Protein AF-A0A847X4F7-F1 (afdb_monomer)

pLDDT: mean 95.74, std 3.26, range [66.12, 98.69]

Secondary structure (DSSP, 8-state):
-EEE-TTS-EEE----GGGHHHHHHHHGGG--SSGGGG-EE---TTT-TT--S-HHHHHHHHHHHHTT--HHHHTSS--EEEESSTT-TT-TTTSSEEEEEEEEEETTEEEEEEEEEE--B-STT-BPPEEEEEEETTTHHHHHHHHHHHHHHHT--SHHHHHHHTHHHHHHHHHHHB--

Nearest PDB structures (foldseek):
  3b0h-assembly1_A  TM=8.319E-01  e=9.358E-08  Nicotiana tabacum
  8fwj-assembly1_A  TM=2.339E-01  e=7.313E-01  Cereibacter sphaeroides
  3vol-assembly1_A-2  TM=2.173E-01  e=9.284E-01  Pseudomonas aeruginosa PAO1
  8fwi-assembly1_A  TM=2.352E-01  e=1.900E+00  Cereibacter sphaeroides KD131

Foldseek 3Di:
DWDADLQRDIDDPDQDPVCVVVVCVVCVVPDDPQQQSSAQWDCAPVPDPPFQARRVVLSVVLCVLCVPPDPLLSNQDHHEQEGSAPPCSSVQFQDQWYWHWDWDQAPNDIFIKIFIWHDAHDDPPGDTTDTQAIATSVCVSVLSSVVSVQRSVVPDNDVNVVCVVCVPVNSVSRVVGHGD

Solvent-accessible surface area (backbone atoms only — not comparable to full-atom values): 9807 Å² total; per-residue (Å²): 90,82,43,80,45,101,60,85,44,77,46,81,47,90,76,53,81,92,47,48,66,64,49,47,68,70,44,54,90,82,56,71,92,37,40,46,83,64,37,29,62,24,78,11,34,87,72,37,92,83,34,61,17,50,25,50,65,47,49,53,50,34,52,60,68,49,66,84,53,52,71,76,44,54,68,48,45,64,43,41,12,28,12,8,25,83,84,39,82,12,40,15,44,49,25,53,34,14,27,29,19,35,78,43,72,52,97,90,38,86,40,57,28,28,40,36,22,38,66,10,32,73,71,94,75,56,36,68,26,43,84,75,47,35,28,39,58,82,51,43,38,59,52,53,52,52,51,18,51,55,45,48,75,67,71,56,81,52,60,68,60,40,52,69,76,37,46,66,66,51,48,55,55,45,59,78,54,40,63,126

Radius of gyration: 17.36 Å; Cα contacts (8 Å, |Δi|>4): 331; chains: 1; bounding box: 43×40×51 Å

Sequence (180 aa):
SIRLTPTQGFILRGIRGEEVEKLLEIIDPFTSEYPMDNSLVCVGADTCRTGIGSSQKLFQRILNKFRNADHSIKTQLPKLYISGCPSSCGQHLRGEIGFSGKMKKIDGKMESVYVLYTGGAVGENRKLAEKRGEITAQELPSFLYQLAELKRNTGIKRFSDFLDSKEQEIQELIEKYAVC

Mean predicted aligned error: 3.29 Å

Structure (mmCIF, N/CA/C/O backbone):
data_AF-A0A847X4F7-F1
#
_entry.id   AF-A0A847X4F7-F1
#
loop_
_atom_site.group_PDB
_atom_site.id
_atom_site.type_symbol
_atom_site.label_atom_id
_atom_site.label_alt_id
_atom_site.label_comp_id
_atom_site.label_asym_id
_atom_site.label_entity_id
_atom_site.label_seq_id
_atom_site.pdbx_PDB_ins_code
_atom_site.Cartn_x
_atom_site.Cartn_y
_atom_site.Cartn_z
_atom_site.occupancy
_atom_site.B_iso_or_equiv
_atom_site.auth_seq_id
_atom_site.auth_comp_id
_atom_site.auth_asym_id
_atom_site.auth_atom_id
_atom_site.pdbx_PDB_model_num
ATOM 1 N N . SER A 1 1 ? 13.187 -18.743 -20.991 1.00 93.25 1 SER A N 1
ATOM 2 C CA . SER A 1 1 ? 12.598 -19.494 -19.854 1.00 93.25 1 SER A CA 1
ATOM 3 C C . SER A 1 1 ? 11.901 -18.533 -18.904 1.00 93.25 1 SER A C 1
ATOM 5 O O . SER A 1 1 ? 12.276 -17.365 -18.869 1.00 93.25 1 SER A O 1
ATOM 7 N N . ILE A 1 2 ? 10.901 -19.010 -18.154 1.00 95.06 2 ILE A N 1
ATOM 8 C CA . ILE A 1 2 ? 10.138 -18.211 -17.180 1.00 95.06 2 ILE A CA 1
ATOM 9 C C . ILE A 1 2 ? 10.567 -18.613 -15.765 1.00 95.06 2 ILE A C 1
ATOM 11 O O . ILE A 1 2 ? 10.699 -19.802 -15.470 1.00 95.06 2 ILE A O 1
ATOM 15 N N . ARG A 1 3 ? 10.817 -17.635 -14.892 1.00 96.94 3 ARG A N 1
ATOM 16 C CA . ARG A 1 3 ? 11.078 -17.833 -13.456 1.00 96.94 3 ARG A CA 1
ATOM 17 C C . ARG A 1 3 ? 10.075 -17.027 -12.639 1.00 96.94 3 ARG A C 1
ATOM 19 O O . ARG A 1 3 ? 9.643 -15.973 -13.088 1.00 96.94 3 ARG A O 1
ATOM 26 N N . LEU A 1 4 ? 9.738 -17.506 -11.446 1.00 96.25 4 LEU A N 1
ATOM 27 C CA . LEU A 1 4 ? 8.879 -16.786 -10.504 1.00 96.25 4 LEU A CA 1
ATOM 28 C C . LEU A 1 4 ? 9.726 -15.946 -9.547 1.00 96.25 4 LEU A C 1
ATOM 30 O O . LEU A 1 4 ? 10.830 -16.355 -9.180 1.00 96.25 4 LEU A O 1
ATOM 34 N N . THR A 1 5 ? 9.204 -14.796 -9.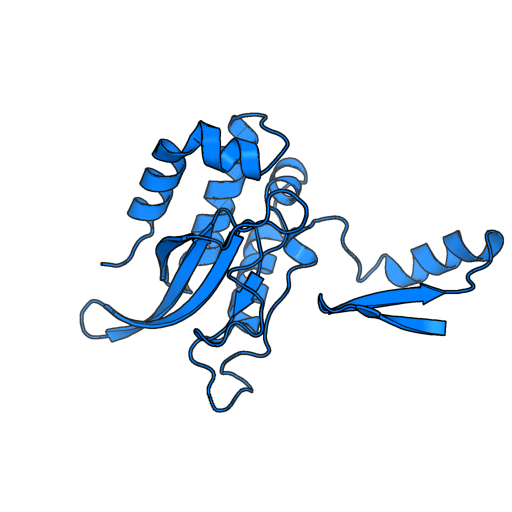124 1.00 94.06 5 THR A N 1
ATOM 35 C CA . THR A 1 5 ? 9.826 -13.970 -8.084 1.00 94.06 5 THR A CA 1
ATOM 36 C C . THR A 1 5 ? 9.181 -14.214 -6.716 1.00 94.06 5 THR A C 1
ATOM 38 O O . THR A 1 5 ? 8.003 -14.571 -6.636 1.00 94.06 5 THR A O 1
ATOM 41 N N . PRO A 1 6 ? 9.892 -13.928 -5.609 1.00 90.44 6 PRO A N 1
ATOM 42 C CA . PRO A 1 6 ? 9.312 -13.949 -4.261 1.00 90.44 6 PRO A CA 1
ATOM 43 C C . PRO A 1 6 ? 8.228 -12.884 -4.016 1.00 90.44 6 PRO A C 1
ATOM 45 O O . PRO A 1 6 ? 7.656 -12.832 -2.930 1.00 90.44 6 PRO A O 1
ATOM 48 N N . THR A 1 7 ? 7.979 -12.003 -4.989 1.00 91.12 7 THR A N 1
ATOM 49 C CA . THR A 1 7 ? 6.996 -10.913 -4.928 1.00 91.12 7 THR A CA 1
ATOM 50 C C . THR A 1 7 ? 5.885 -11.106 -5.961 1.00 91.12 7 THR A C 1
ATOM 52 O O . THR A 1 7 ? 5.421 -10.125 -6.532 1.00 91.12 7 THR A O 1
ATOM 55 N N . GLN A 1 8 ? 5.514 -12.362 -6.246 1.00 93.75 8 GLN A N 1
ATOM 56 C CA . GLN A 1 8 ? 4.407 -12.725 -7.149 1.00 93.75 8 GLN A CA 1
ATOM 57 C C . GLN A 1 8 ? 4.573 -12.229 -8.599 1.00 93.75 8 GLN A C 1
ATOM 59 O O . GLN A 1 8 ? 3.592 -12.021 -9.302 1.00 93.75 8 GLN A O 1
ATOM 64 N N . GLY A 1 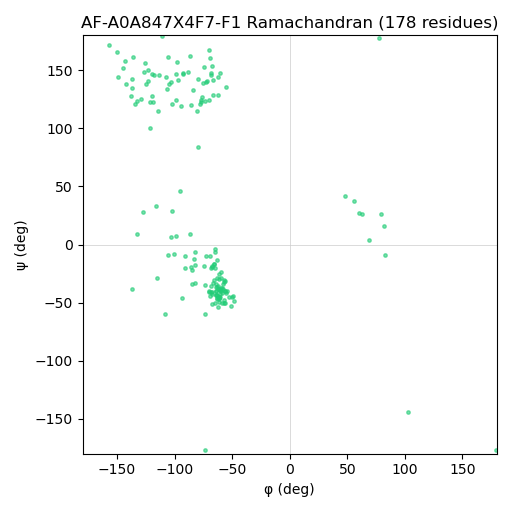9 ? 5.813 -12.050 -9.058 1.00 92.62 9 GLY A 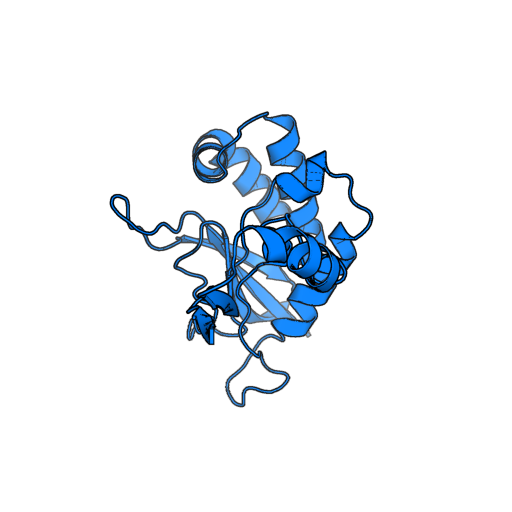N 1
ATOM 65 C CA . GLY A 1 9 ? 6.130 -11.632 -10.423 1.00 92.62 9 GLY A CA 1
ATOM 66 C C . GLY A 1 9 ? 6.788 -12.730 -11.256 1.00 92.62 9 GLY A C 1
ATOM 67 O O . GLY A 1 9 ? 7.092 -13.822 -10.766 1.00 92.62 9 GLY A O 1
ATOM 68 N N . PHE A 1 10 ? 7.078 -12.393 -12.511 1.00 93.31 10 PHE A N 1
ATOM 69 C CA . PHE A 1 10 ? 7.763 -13.258 -13.469 1.00 93.31 10 PHE A CA 1
ATOM 70 C C . PHE A 1 10 ? 9.080 -12.625 -13.938 1.00 93.31 10 PHE A C 1
ATOM 72 O O . PHE A 1 10 ? 9.182 -11.410 -14.072 1.00 93.31 10 PHE A O 1
ATOM 79 N N . ILE A 1 11 ? 10.085 -13.455 -14.218 1.00 94.50 11 ILE A N 1
ATOM 80 C CA . ILE A 1 11 ? 11.319 -13.070 -14.914 1.00 94.50 11 ILE A CA 1
ATOM 81 C C . ILE A 1 11 ? 11.405 -13.889 -16.196 1.00 94.50 11 ILE A C 1
ATOM 83 O O . ILE A 1 11 ? 11.428 -15.124 -16.156 1.00 94.50 11 ILE A O 1
ATOM 87 N N . LEU A 1 12 ? 11.501 -13.193 -17.325 1.00 93.50 12 LEU A N 1
ATOM 88 C CA . LEU A 1 12 ? 11.682 -13.784 -18.645 1.00 93.50 12 LEU A CA 1
ATOM 89 C C . LEU A 1 12 ? 13.163 -13.713 -19.029 1.00 93.50 12 LEU A C 1
ATOM 91 O O . LEU A 1 12 ? 13.777 -12.651 -18.989 1.00 93.50 12 LEU A O 1
ATOM 95 N N . ARG A 1 13 ? 13.763 -14.863 -19.357 1.00 94.50 13 ARG A N 1
ATOM 96 C CA . ARG A 1 13 ? 15.186 -14.979 -19.725 1.00 94.50 13 ARG A CA 1
ATOM 97 C C . ARG A 1 13 ? 15.368 -15.487 -21.146 1.00 94.50 13 ARG A C 1
ATOM 99 O O . ARG A 1 13 ? 14.655 -16.407 -21.554 1.00 94.50 13 ARG A O 1
ATOM 106 N N . GLY A 1 14 ? 16.420 -14.993 -21.800 1.00 94.38 14 GLY A N 1
ATOM 107 C CA . GLY A 1 14 ? 16.816 -15.407 -23.148 1.00 94.38 14 GLY A CA 1
ATOM 108 C C . GLY A 1 14 ? 15.986 -14.752 -24.248 1.00 94.38 14 GLY A C 1
ATOM 109 O O . GLY A 1 14 ? 15.824 -15.355 -25.299 1.00 94.38 14 GLY A O 1
ATOM 110 N N . ILE A 1 15 ? 15.433 -13.565 -23.979 1.00 94.31 15 ILE A N 1
ATOM 111 C CA . ILE A 1 15 ? 14.756 -12.747 -24.987 1.00 94.31 15 ILE A CA 1
ATOM 112 C C . ILE A 1 15 ? 15.836 -12.074 -25.828 1.00 94.31 15 ILE A C 1
ATOM 114 O O . ILE A 1 15 ? 16.726 -11.426 -25.267 1.00 94.31 15 ILE A O 1
ATOM 118 N N . ARG A 1 16 ? 15.794 -12.266 -27.146 1.00 95.38 16 ARG A N 1
ATOM 119 C CA . ARG A 1 16 ? 16.705 -11.570 -28.059 1.00 95.38 16 ARG A CA 1
ATOM 120 C C . ARG A 1 16 ? 16.264 -10.117 -28.206 1.00 95.38 16 ARG A C 1
ATOM 122 O O . ARG A 1 16 ? 15.085 -9.811 -28.036 1.00 95.38 16 ARG A O 1
ATOM 129 N N . GLY A 1 17 ? 17.200 -9.218 -28.504 1.00 94.19 17 GLY A N 1
ATOM 130 C CA . GLY A 1 17 ? 16.913 -7.780 -28.572 1.00 94.19 17 GLY A CA 1
ATOM 131 C C . GLY A 1 17 ? 15.787 -7.456 -29.557 1.00 94.19 17 GLY A C 1
ATOM 132 O O . GLY A 1 17 ? 14.889 -6.686 -29.236 1.00 94.19 17 GLY A O 1
ATOM 133 N N . GLU A 1 18 ? 15.771 -8.138 -30.702 1.00 95.69 18 GLU A N 1
ATOM 134 C CA . GLU A 1 18 ? 14.752 -7.991 -31.743 1.00 95.69 18 GLU A CA 1
ATOM 135 C C . GLU A 1 18 ? 13.352 -8.519 -31.358 1.00 95.69 18 GLU A C 1
ATOM 137 O O . GLU A 1 18 ? 12.385 -8.299 -32.083 1.00 95.69 18 GLU A O 1
ATOM 142 N N . GLU A 1 19 ? 13.219 -9.234 -30.236 1.00 95.94 19 GLU A N 1
ATOM 143 C CA . GLU A 1 19 ? 11.949 -9.797 -29.751 1.00 95.94 19 GLU A CA 1
ATOM 144 C C . GLU A 1 19 ? 11.310 -8.958 -28.636 1.00 95.94 19 GLU A C 1
ATOM 146 O O . GLU A 1 19 ? 10.176 -9.231 -28.241 1.00 95.94 19 GLU A O 1
ATOM 151 N N . VAL A 1 20 ? 12.017 -7.944 -28.124 1.00 94.50 20 VAL A N 1
ATOM 152 C CA . VAL A 1 20 ? 11.562 -7.138 -26.982 1.00 94.50 20 VAL A CA 1
ATOM 153 C C . VAL A 1 20 ? 10.278 -6.379 -27.305 1.00 94.50 20 VAL A C 1
ATOM 155 O O . VAL A 1 20 ? 9.347 -6.431 -26.510 1.00 94.50 20 VAL A O 1
ATOM 158 N N . GLU A 1 21 ? 10.189 -5.735 -28.469 1.00 95.12 21 GLU A N 1
ATOM 159 C CA . GLU A 1 21 ? 9.001 -4.956 -28.859 1.00 95.12 21 GLU A CA 1
ATOM 160 C C . GLU A 1 21 ? 7.747 -5.836 -28.935 1.00 95.12 21 GLU A C 1
ATOM 162 O O . GLU A 1 21 ? 6.731 -5.525 -28.320 1.00 95.12 21 GLU A O 1
ATOM 167 N N . LYS A 1 22 ? 7.858 -7.012 -29.566 1.00 95.44 22 LYS A N 1
ATOM 168 C CA . LYS A 1 22 ? 6.767 -7.999 -29.636 1.00 95.44 22 LYS A CA 1
ATOM 169 C C . LYS A 1 22 ? 6.331 -8.476 -28.255 1.00 95.44 22 LYS A C 1
ATOM 171 O O . LYS A 1 22 ? 5.151 -8.706 -28.013 1.00 95.44 22 LYS A O 1
ATOM 176 N N . LEU A 1 23 ? 7.284 -8.670 -27.345 1.00 94.38 23 LEU A N 1
ATOM 177 C CA . LEU A 1 23 ? 6.973 -9.061 -25.976 1.00 94.38 23 LEU A CA 1
ATOM 178 C C . LEU A 1 23 ? 6.245 -7.939 -25.227 1.00 94.38 23 LEU A C 1
ATOM 180 O O . LEU A 1 23 ? 5.302 -8.236 -24.498 1.00 94.38 23 LEU A O 1
ATOM 184 N N . LEU A 1 24 ? 6.665 -6.684 -25.409 1.00 93.62 24 LEU A N 1
ATOM 185 C CA . LEU A 1 24 ? 6.007 -5.527 -24.803 1.00 93.62 24 LEU A CA 1
ATOM 186 C C . LEU A 1 24 ? 4.549 -5.419 -25.263 1.00 93.62 24 LEU A C 1
ATOM 188 O O . LEU A 1 24 ? 3.674 -5.298 -24.413 1.00 93.62 24 LEU A O 1
ATOM 192 N N . GLU A 1 25 ? 4.271 -5.589 -26.557 1.00 95.12 25 GLU A N 1
ATOM 193 C CA . GLU A 1 25 ? 2.898 -5.612 -27.093 1.00 95.12 25 GLU A CA 1
ATOM 194 C C . GLU A 1 25 ? 2.025 -6.705 -26.454 1.00 95.12 25 GLU A C 1
ATOM 196 O O . GLU A 1 25 ? 0.846 -6.487 -26.181 1.00 95.12 25 GLU A O 1
ATOM 201 N N . ILE A 1 26 ? 2.597 -7.885 -26.185 1.00 94.50 26 ILE A N 1
ATOM 202 C CA . ILE A 1 26 ? 1.868 -8.996 -25.558 1.00 94.50 26 ILE A CA 1
ATOM 203 C C . ILE A 1 26 ? 1.515 -8.680 -24.102 1.00 94.50 26 ILE A C 1
ATOM 205 O O . ILE A 1 26 ? 0.432 -9.055 -23.656 1.00 94.50 26 ILE A O 1
ATOM 209 N N . ILE A 1 27 ? 2.427 -8.057 -23.347 1.00 93.81 27 ILE A N 1
ATOM 210 C CA . ILE A 1 27 ? 2.262 -7.856 -21.899 1.00 93.81 27 ILE A CA 1
ATOM 211 C C . ILE A 1 27 ? 1.588 -6.533 -21.528 1.00 93.81 27 ILE A C 1
ATOM 213 O O . ILE A 1 27 ? 1.062 -6.421 -20.420 1.00 93.81 27 ILE A O 1
ATOM 217 N N . ASP A 1 28 ? 1.586 -5.546 -22.423 1.00 93.75 28 ASP A N 1
ATOM 218 C CA . ASP A 1 28 ? 0.995 -4.221 -22.199 1.00 93.75 28 ASP A CA 1
ATOM 219 C C . ASP A 1 28 ? -0.442 -4.277 -21.633 1.00 93.75 28 ASP A C 1
ATOM 221 O O . ASP A 1 28 ? -0.694 -3.641 -20.610 1.00 93.75 28 ASP A O 1
ATOM 225 N N . PRO A 1 29 ? -1.360 -5.138 -22.130 1.00 93.88 29 PRO A N 1
ATOM 226 C CA . PRO A 1 29 ? -2.747 -5.152 -21.653 1.00 93.88 29 PRO A CA 1
ATOM 227 C C . PRO A 1 29 ? -2.940 -5.589 -20.192 1.00 93.88 29 PRO A C 1
ATOM 229 O O . PRO A 1 29 ? -4.026 -5.405 -19.639 1.00 93.88 29 PRO A O 1
ATOM 232 N N . PHE A 1 30 ? -1.944 -6.233 -19.577 1.00 89.69 30 PHE A N 1
ATOM 233 C CA . PHE A 1 30 ? -2.052 -6.794 -18.224 1.00 89.69 30 PHE A CA 1
ATOM 234 C C . PHE A 1 30 ? -0.873 -6.450 -17.312 1.00 89.69 30 PHE A C 1
ATOM 236 O O . PHE A 1 30 ? -0.768 -6.990 -16.207 1.00 89.69 30 PHE A O 1
ATOM 243 N N . THR A 1 31 ? 0.012 -5.558 -17.750 1.00 92.00 31 THR A N 1
ATOM 244 C CA . THR A 1 31 ? 1.076 -5.006 -16.912 1.00 92.00 31 THR A CA 1
ATOM 245 C C . THR A 1 31 ? 0.747 -3.576 -16.514 1.00 92.00 31 THR A C 1
ATOM 247 O O . THR A 1 31 ? -0.135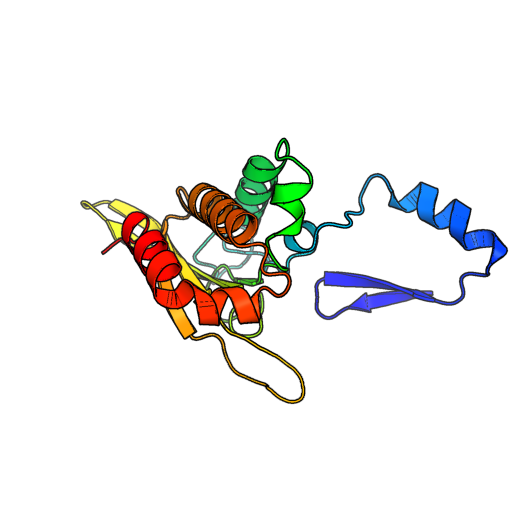 -2.931 -17.070 1.00 92.00 31 THR A O 1
ATOM 250 N N . SER A 1 32 ? 1.416 -3.095 -15.473 1.00 92.62 32 SER A N 1
ATOM 251 C CA . SER A 1 32 ? 1.258 -1.728 -15.004 1.00 92.62 32 SER A CA 1
ATOM 252 C C . SER A 1 32 ? 2.603 -1.192 -14.551 1.00 92.62 32 SER A C 1
ATOM 254 O O . SER A 1 32 ? 3.363 -1.888 -13.870 1.00 92.62 32 SER A O 1
ATOM 256 N N . GLU A 1 33 ? 2.882 0.057 -14.909 1.00 92.44 33 GLU A N 1
ATOM 257 C CA . GLU A 1 33 ? 4.042 0.804 -14.427 1.00 92.44 33 GLU A CA 1
ATOM 258 C C . GLU A 1 33 ? 3.882 1.265 -12.969 1.00 92.44 33 GLU A C 1
ATOM 260 O O . GLU A 1 33 ? 4.869 1.577 -12.299 1.00 92.44 33 GLU A O 1
ATOM 265 N N . TYR A 1 34 ? 2.652 1.289 -12.444 1.00 95.69 34 TYR A N 1
ATOM 266 C CA . TYR A 1 34 ? 2.376 1.809 -11.111 1.00 95.69 34 TYR A CA 1
ATOM 267 C C . TYR A 1 34 ? 2.804 0.799 -10.036 1.00 95.69 34 TYR A C 1
ATOM 269 O O . TYR A 1 34 ? 2.362 -0.357 -10.053 1.00 95.69 34 TYR A O 1
ATOM 277 N N . PRO A 1 35 ? 3.627 1.199 -9.044 1.00 94.62 35 PRO A N 1
ATOM 278 C CA . PRO A 1 35 ? 4.074 0.287 -7.995 1.00 94.62 35 PRO A CA 1
ATOM 279 C C . PRO A 1 35 ? 2.917 -0.372 -7.240 1.00 94.62 35 PRO A C 1
ATOM 281 O O . PRO A 1 35 ? 2.975 -1.569 -6.971 1.00 94.62 35 PRO A O 1
ATOM 284 N N . MET A 1 36 ? 1.846 0.371 -6.950 1.00 95.50 36 MET A N 1
ATOM 285 C CA . MET A 1 36 ? 0.676 -0.148 -6.237 1.00 95.50 36 MET A CA 1
ATOM 286 C C . MET A 1 36 ? 0.004 -1.326 -6.955 1.00 95.50 36 MET A C 1
ATOM 288 O O . MET A 1 36 ? -0.403 -2.282 -6.297 1.00 95.50 36 MET A O 1
ATOM 292 N N . ASP A 1 37 ? -0.064 -1.313 -8.284 1.00 94.94 37 ASP A N 1
ATOM 293 C CA . ASP A 1 37 ? -0.699 -2.389 -9.056 1.00 94.94 37 ASP A CA 1
ATOM 294 C C . ASP A 1 37 ? 0.109 -3.696 -8.976 1.00 94.94 37 ASP A C 1
ATOM 296 O O . ASP A 1 37 ? -0.424 -4.790 -9.137 1.00 94.94 37 ASP A O 1
ATOM 300 N N . ASN A 1 38 ? 1.391 -3.582 -8.623 1.00 94.88 38 ASN A N 1
ATOM 301 C CA . ASN A 1 38 ? 2.350 -4.672 -8.471 1.00 94.88 38 ASN A CA 1
ATOM 302 C C . ASN A 1 38 ? 2.596 -5.045 -6.991 1.00 94.88 38 ASN A C 1
ATOM 304 O O . ASN A 1 38 ? 3.707 -5.464 -6.624 1.00 94.88 38 ASN A O 1
ATOM 308 N N . SER A 1 39 ? 1.588 -4.826 -6.139 1.00 97.12 39 SER A N 1
ATOM 309 C CA . SER A 1 39 ? 1.601 -5.120 -4.698 1.00 97.12 39 SER A CA 1
ATOM 310 C C . SER A 1 39 ? 1.650 -6.617 -4.394 1.00 97.12 39 SER A C 1
ATOM 312 O O . SER A 1 39 ? 1.158 -7.441 -5.159 1.00 97.12 39 SER A O 1
ATOM 314 N N . LEU A 1 40 ? 2.204 -6.968 -3.231 1.00 97.62 40 LEU A N 1
ATOM 315 C CA . LEU A 1 40 ? 2.264 -8.346 -2.749 1.00 97.62 40 LEU A CA 1
ATOM 316 C C . LEU A 1 40 ? 1.072 -8.626 -1.828 1.00 97.62 40 LEU A C 1
ATOM 318 O O . LEU A 1 40 ? 0.929 -7.998 -0.777 1.00 97.62 40 LEU A O 1
ATOM 322 N N . VAL A 1 41 ? 0.230 -9.592 -2.196 1.00 98.00 41 VAL A N 1
ATOM 323 C CA . VAL A 1 41 ? -1.038 -9.856 -1.497 1.00 98.00 41 VAL A CA 1
ATOM 324 C C . VAL A 1 41 ? -1.179 -11.345 -1.218 1.00 98.00 41 VAL A C 1
ATOM 326 O O . VAL A 1 41 ? -1.140 -12.165 -2.134 1.00 98.00 41 VAL A O 1
ATOM 329 N N . CYS A 1 42 ? -1.360 -11.738 0.046 1.00 97.44 42 CYS A N 1
ATOM 330 C CA . CYS A 1 42 ? -1.597 -13.152 0.351 1.00 97.44 42 CYS A CA 1
ATOM 331 C C . CYS A 1 42 ? -2.986 -13.609 -0.128 1.00 97.44 42 CYS A C 1
ATOM 333 O O . CYS A 1 42 ? -3.846 -12.792 -0.461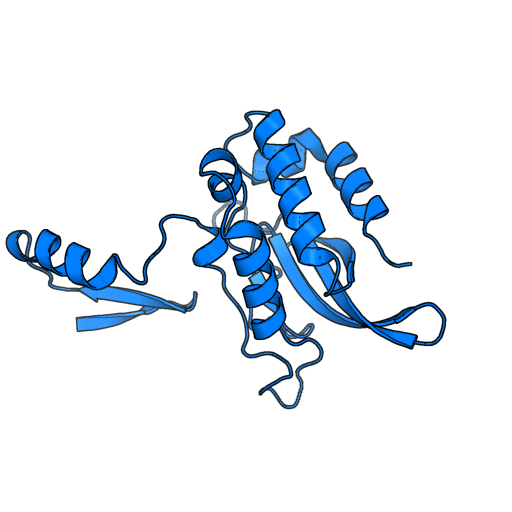 1.00 97.44 42 CYS A O 1
ATOM 335 N N . VAL A 1 43 ? -3.231 -14.921 -0.146 1.00 97.19 43 VAL A N 1
ATOM 336 C CA . VAL A 1 43 ? -4.495 -15.477 -0.661 1.00 97.19 43 VAL A CA 1
ATOM 337 C C . VAL A 1 43 ? -5.731 -15.045 0.156 1.00 97.19 43 VAL A C 1
ATOM 339 O O . VAL A 1 43 ? -6.808 -14.877 -0.402 1.00 97.19 43 VAL A O 1
ATOM 342 N N . GLY A 1 44 ? -5.568 -14.770 1.457 1.00 97.00 44 GLY A N 1
ATOM 343 C CA . GLY A 1 44 ? -6.626 -14.222 2.317 1.00 97.00 44 GLY A CA 1
ATOM 344 C C . GLY A 1 44 ? -7.674 -15.236 2.782 1.00 97.00 44 GLY A C 1
ATOM 345 O O . GLY A 1 44 ? -7.612 -16.412 2.437 1.00 97.00 44 GLY A O 1
ATOM 346 N N . ALA A 1 45 ? -8.626 -14.773 3.599 1.00 96.75 45 ALA A N 1
ATOM 347 C CA . ALA A 1 45 ? -9.649 -15.607 4.248 1.00 96.75 45 ALA A CA 1
ATOM 348 C C . ALA A 1 45 ? -10.636 -16.295 3.288 1.00 96.75 45 ALA A C 1
ATOM 350 O O . ALA A 1 45 ? -11.228 -17.304 3.651 1.00 96.75 45 ALA A O 1
ATOM 351 N N . ASP A 1 46 ? -10.776 -15.798 2.055 1.00 95.44 46 ASP A N 1
ATOM 352 C CA . ASP A 1 46 ? -11.629 -16.432 1.039 1.00 95.44 46 ASP A CA 1
ATOM 353 C C . ASP A 1 46 ? -11.111 -17.819 0.609 1.00 95.44 46 ASP A C 1
ATOM 355 O O . ASP A 1 46 ? -11.834 -18.589 -0.018 1.00 95.44 46 ASP A O 1
ATOM 359 N N . THR A 1 47 ? -9.848 -18.143 0.904 1.00 96.81 47 THR A N 1
ATOM 360 C CA . THR A 1 47 ? -9.226 -19.427 0.532 1.00 96.81 47 THR A CA 1
ATOM 361 C C . THR A 1 47 ? -8.397 -20.030 1.664 1.00 96.81 47 THR A C 1
ATOM 363 O O . THR A 1 47 ? -8.381 -21.244 1.853 1.00 96.81 47 THR A O 1
ATOM 366 N N . CYS A 1 48 ? -7.683 -19.208 2.433 1.00 97.12 48 CYS A N 1
ATOM 367 C CA . CYS A 1 48 ? -6.850 -19.672 3.534 1.00 97.12 48 CYS A CA 1
ATOM 368 C C . CYS A 1 48 ? -7.705 -20.030 4.751 1.00 97.12 48 CYS A C 1
ATOM 370 O O . CYS A 1 48 ? -8.365 -19.164 5.322 1.00 97.12 48 CYS A O 1
ATOM 372 N N . ARG A 1 49 ? -7.587 -21.2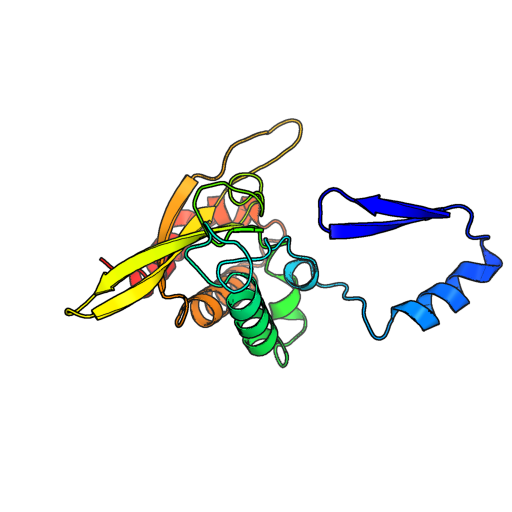75 5.226 1.00 95.06 49 ARG A N 1
ATOM 373 C CA . ARG A 1 49 ? -8.300 -21.774 6.416 1.00 95.06 49 ARG A CA 1
ATOM 374 C C . ARG A 1 49 ? -8.037 -20.956 7.687 1.00 95.06 49 ARG A C 1
ATOM 376 O O . ARG A 1 49 ? -8.898 -20.894 8.554 1.00 95.06 49 ARG A O 1
ATOM 383 N N . THR A 1 50 ? -6.851 -20.365 7.815 1.00 91.31 50 THR A N 1
ATOM 384 C CA . THR A 1 50 ? -6.454 -19.536 8.968 1.00 91.31 50 THR A CA 1
ATOM 385 C C . THR A 1 50 ? -6.487 -18.037 8.659 1.00 91.31 50 THR A C 1
ATOM 387 O O . THR A 1 50 ? -6.031 -17.223 9.465 1.00 91.31 50 THR A O 1
ATOM 390 N N . GLY A 1 51 ? -6.978 -17.650 7.477 1.00 92.69 51 GLY A N 1
ATOM 391 C CA . GLY A 1 51 ? -7.119 -16.250 7.101 1.00 92.69 51 GLY A CA 1
ATOM 392 C C . GLY A 1 51 ? -8.201 -15.561 7.930 1.00 92.69 51 GLY A C 1
ATOM 393 O O . GLY A 1 51 ? -9.204 -16.174 8.279 1.00 92.69 51 GLY A O 1
ATOM 394 N N . ILE A 1 52 ? -7.995 -14.277 8.232 1.00 96.44 52 ILE A N 1
ATOM 395 C CA . ILE A 1 52 ? -8.951 -13.470 9.002 1.00 96.44 52 ILE A CA 1
ATOM 396 C C . ILE A 1 52 ? -9.633 -12.454 8.080 1.00 96.44 52 ILE A C 1
ATOM 398 O O . ILE A 1 52 ? -10.843 -12.481 7.893 1.00 96.44 52 ILE A O 1
ATOM 402 N N . GLY A 1 53 ? -8.844 -11.584 7.453 1.00 95.06 53 GLY A N 1
ATOM 403 C CA . GLY A 1 53 ? -9.291 -10.629 6.448 1.00 95.06 53 GLY A CA 1
ATOM 404 C C . GLY A 1 53 ? -9.173 -11.171 5.023 1.00 95.06 53 GLY A C 1
ATOM 405 O O . GLY A 1 53 ? -8.240 -11.904 4.669 1.00 95.06 53 GLY A O 1
ATOM 406 N N . SER A 1 54 ? -10.098 -10.749 4.168 1.00 96.75 54 SER A N 1
ATOM 407 C CA . SER A 1 54 ? -10.063 -11.011 2.730 1.00 96.75 54 SER A CA 1
ATOM 408 C C . SER A 1 54 ? -9.101 -10.046 2.011 1.00 96.75 54 SER A C 1
ATOM 410 O O . SER A 1 54 ? -9.511 -9.023 1.454 1.00 96.75 54 SER A O 1
ATOM 412 N N . SER A 1 55 ? -7.805 -10.377 1.995 1.00 97.50 55 SER A N 1
ATOM 413 C CA . SER A 1 55 ? -6.751 -9.555 1.374 1.00 97.50 55 SER A CA 1
ATOM 414 C C . SER A 1 55 ? -6.946 -9.333 -0.129 1.00 97.50 55 SER A C 1
ATOM 416 O O . SER A 1 55 ? -6.744 -8.213 -0.591 1.00 97.50 55 SER A O 1
ATOM 418 N N . GLN A 1 56 ? -7.390 -10.347 -0.879 1.00 97.75 56 GLN A N 1
ATOM 419 C CA . GLN A 1 56 ? -7.621 -10.227 -2.325 1.00 97.75 56 GLN A CA 1
ATOM 420 C C . GLN A 1 56 ? -8.757 -9.244 -2.639 1.00 97.75 56 GLN A C 1
ATOM 422 O O . GLN A 1 56 ? -8.552 -8.295 -3.395 1.00 97.75 56 GLN A O 1
ATOM 427 N N . LYS A 1 57 ? -9.931 -9.381 -2.001 1.00 97.81 57 LYS A N 1
ATOM 428 C CA . LYS A 1 57 ? -11.029 -8.411 -2.192 1.00 97.81 57 LYS A CA 1
ATOM 429 C C . LYS A 1 57 ? -10.666 -7.008 -1.710 1.00 97.81 57 LYS A C 1
ATOM 431 O O . LYS A 1 57 ? -11.076 -6.040 -2.347 1.00 97.81 57 LYS A O 1
ATOM 436 N N . LEU A 1 58 ? -9.902 -6.874 -0.619 1.00 98.44 58 LEU A N 1
ATOM 437 C CA . LEU A 1 58 ? -9.404 -5.566 -0.187 1.00 98.44 58 LEU A CA 1
ATOM 438 C C . LEU A 1 58 ? -8.561 -4.929 -1.294 1.00 98.44 58 LEU A C 1
ATOM 440 O O . LEU A 1 58 ? -8.824 -3.791 -1.674 1.00 98.44 58 LEU A O 1
ATOM 444 N N . PHE A 1 59 ? -7.594 -5.668 -1.837 1.00 98.44 59 PHE A N 1
ATOM 445 C CA . PHE A 1 59 ? -6.725 -5.154 -2.887 1.00 98.44 59 PHE A CA 1
ATOM 446 C C . PHE A 1 59 ? -7.508 -4.755 -4.142 1.00 98.44 59 PHE A C 1
ATOM 448 O O . PHE A 1 59 ? -7.318 -3.656 -4.649 1.00 98.44 59 PHE A O 1
ATOM 455 N N . GLN A 1 60 ? -8.486 -5.558 -4.570 1.00 98.19 60 GLN A N 1
ATOM 456 C CA . GLN A 1 60 ? -9.365 -5.196 -5.690 1.00 98.19 60 GLN A CA 1
ATOM 457 C C . GLN A 1 60 ? -10.149 -3.899 -5.439 1.00 98.19 60 GLN A C 1
ATOM 459 O O . GLN A 1 60 ? -10.314 -3.082 -6.345 1.00 98.19 60 GLN A O 1
ATOM 464 N N . ARG A 1 61 ? -10.604 -3.660 -4.203 1.00 98.44 61 ARG A N 1
ATOM 465 C CA . ARG A 1 61 ? -11.271 -2.402 -3.831 1.00 98.44 61 ARG A CA 1
ATOM 466 C C . ARG A 1 61 ? -10.314 -1.210 -3.844 1.00 98.44 61 ARG A C 1
ATOM 468 O O . ARG A 1 61 ? -10.733 -0.127 -4.249 1.00 98.44 61 ARG A O 1
ATOM 475 N N . ILE A 1 62 ? -9.055 -1.406 -3.449 1.00 98.56 62 ILE A N 1
ATOM 476 C CA . ILE A 1 62 ? -7.998 -0.392 -3.578 1.00 98.56 62 ILE A CA 1
ATOM 477 C C . ILE A 1 62 ? -7.782 -0.072 -5.060 1.00 98.56 62 ILE A C 1
ATOM 479 O O . ILE A 1 62 ? -7.956 1.077 -5.452 1.00 98.56 62 ILE A O 1
ATOM 483 N N . LEU A 1 63 ? -7.527 -1.072 -5.908 1.00 97.75 63 LEU A N 1
ATOM 484 C CA . LEU A 1 63 ? -7.339 -0.863 -7.350 1.00 97.75 63 LEU A CA 1
ATOM 485 C C . LEU A 1 63 ? -8.532 -0.139 -7.987 1.00 97.75 63 LEU A C 1
ATOM 487 O O . LEU A 1 63 ? -8.358 0.794 -8.768 1.00 97.75 63 LEU A O 1
ATOM 491 N N . ASN A 1 64 ? -9.760 -0.505 -7.610 1.00 98.00 64 ASN A N 1
ATOM 492 C CA . ASN A 1 64 ? -10.957 0.160 -8.115 1.00 98.00 64 ASN A CA 1
ATOM 493 C C . ASN A 1 64 ? -11.042 1.638 -7.691 1.00 98.00 64 ASN A C 1
ATOM 495 O O . ASN A 1 64 ? -11.458 2.472 -8.490 1.00 98.00 64 ASN A O 1
ATOM 499 N N . LYS A 1 65 ? -10.613 1.981 -6.467 1.00 98.19 65 LYS A N 1
ATOM 500 C CA . LYS A 1 65 ? -10.544 3.375 -5.997 1.00 98.19 65 LYS A CA 1
ATOM 501 C C . LYS A 1 65 ? -9.565 4.210 -6.828 1.00 98.19 65 LYS A C 1
ATOM 503 O O . LYS A 1 65 ? -9.840 5.380 -7.073 1.00 98.19 65 LYS A O 1
ATOM 508 N N . PHE A 1 66 ? -8.464 3.610 -7.280 1.00 97.88 66 PHE A N 1
ATOM 509 C CA . PHE A 1 66 ? -7.441 4.282 -8.084 1.00 97.88 66 PHE A CA 1
ATOM 510 C C . PHE A 1 66 ? -7.668 4.180 -9.596 1.00 97.88 66 PHE A C 1
ATOM 512 O O . PHE A 1 66 ? -7.001 4.889 -10.340 1.00 97.88 66 PHE A O 1
ATOM 519 N N . ARG A 1 67 ? -8.613 3.362 -10.083 1.00 94.94 67 ARG A N 1
ATOM 520 C CA . ARG A 1 67 ? -8.805 3.079 -11.520 1.00 94.94 67 ARG A CA 1
ATOM 521 C C . ARG A 1 67 ? -8.847 4.342 -12.387 1.00 94.94 67 ARG A C 1
ATOM 523 O O . ARG A 1 67 ? -8.106 4.421 -13.365 1.00 94.94 67 ARG A O 1
ATOM 530 N N . ASN A 1 68 ? -9.645 5.328 -11.977 1.00 94.62 68 ASN A N 1
ATOM 531 C CA . ASN A 1 68 ? -9.841 6.595 -12.693 1.00 94.62 68 ASN A CA 1
ATOM 532 C C . ASN A 1 68 ? -8.990 7.750 -12.135 1.00 94.62 68 ASN A C 1
ATOM 534 O O . ASN A 1 68 ? -9.195 8.896 -12.524 1.00 94.62 68 ASN A O 1
ATOM 538 N N . ALA A 1 69 ? -8.075 7.470 -11.204 1.00 96.50 69 ALA A N 1
ATOM 539 C CA . ALA A 1 69 ? -7.158 8.476 -10.691 1.00 96.50 69 ALA A CA 1
ATOM 540 C C . ALA A 1 69 ? -6.158 8.887 -11.778 1.00 96.50 69 ALA A C 1
ATOM 542 O O . ALA A 1 69 ? -5.753 8.071 -12.614 1.00 96.50 69 ALA A O 1
ATOM 543 N N . ASP A 1 70 ? -5.744 10.149 -11.740 1.00 95.69 70 ASP A N 1
ATOM 544 C CA . ASP A 1 70 ? -4.738 10.673 -12.651 1.00 95.69 70 ASP A CA 1
ATOM 545 C C . ASP A 1 70 ? -3.342 10.079 -12.366 1.00 95.69 70 ASP A C 1
ATOM 547 O O . ASP A 1 70 ? -3.053 9.560 -11.281 1.00 95.69 70 ASP A O 1
ATOM 551 N N . HIS A 1 71 ? -2.452 10.166 -13.356 1.00 95.38 71 HIS A N 1
ATOM 552 C CA . HIS A 1 71 ? -1.080 9.662 -13.250 1.00 95.38 71 HIS A CA 1
ATOM 553 C C . HIS A 1 71 ? -0.305 10.301 -12.080 1.00 95.38 71 HIS A C 1
ATOM 555 O O . HIS A 1 71 ? 0.482 9.628 -11.410 1.00 95.38 71 HIS A O 1
ATOM 561 N N . SER A 1 72 ? -0.563 11.578 -11.768 1.00 95.44 72 SER A N 1
ATOM 562 C CA . SER A 1 72 ? 0.101 12.276 -10.660 1.00 95.44 72 SER A CA 1
ATOM 563 C C . SER A 1 72 ? -0.290 11.727 -9.286 1.00 95.44 72 SER A C 1
ATOM 565 O O . SER A 1 72 ? 0.451 11.946 -8.335 1.00 95.44 72 SER A O 1
ATOM 567 N N . ILE A 1 73 ? -1.400 10.992 -9.173 1.00 97.38 73 ILE A N 1
ATOM 568 C CA . ILE A 1 73 ? -1.820 10.284 -7.956 1.00 97.38 73 ILE A CA 1
ATOM 569 C C . ILE A 1 73 ? -1.328 8.836 -7.949 1.00 97.38 73 ILE A C 1
ATOM 571 O O . ILE A 1 73 ? -0.772 8.382 -6.947 1.00 97.38 73 ILE A O 1
ATOM 575 N N . LYS A 1 74 ? -1.484 8.106 -9.061 1.00 96.31 74 LYS A N 1
ATOM 576 C CA . LYS A 1 74 ? -1.107 6.680 -9.148 1.00 96.31 74 LYS A CA 1
ATOM 577 C C . LYS A 1 74 ? 0.386 6.424 -8.915 1.00 96.31 74 LYS A C 1
ATOM 579 O O . LYS A 1 74 ? 0.764 5.347 -8.464 1.00 96.31 74 LYS A O 1
ATOM 584 N N . THR A 1 75 ? 1.226 7.423 -9.171 1.00 96.38 75 THR A N 1
ATOM 585 C CA . THR A 1 75 ? 2.682 7.365 -8.960 1.00 96.38 75 THR A CA 1
ATOM 586 C C . THR A 1 75 ? 3.128 7.638 -7.522 1.00 96.38 75 THR A C 1
ATOM 588 O O . THR A 1 75 ? 4.311 7.499 -7.215 1.00 96.38 75 THR A O 1
ATOM 591 N N . GLN A 1 76 ? 2.223 8.032 -6.619 1.00 97.56 76 GLN A N 1
ATOM 592 C CA . GLN A 1 76 ? 2.630 8.511 -5.295 1.00 97.56 76 GLN A CA 1
ATOM 593 C C . GLN A 1 76 ? 2.909 7.400 -4.295 1.00 97.56 76 GLN A C 1
ATOM 595 O O . GLN A 1 76 ? 3.778 7.570 -3.439 1.00 97.56 76 GLN A O 1
ATOM 600 N N . LEU A 1 77 ? 2.188 6.284 -4.384 1.00 97.62 77 LEU A N 1
ATOM 601 C CA . LEU A 1 77 ? 2.292 5.209 -3.407 1.00 97.62 77 LEU A CA 1
ATOM 602 C C . LEU A 1 77 ? 3.230 4.091 -3.884 1.00 97.62 77 LEU A C 1
ATOM 604 O O . LEU A 1 77 ? 3.215 3.733 -5.065 1.00 97.62 77 LEU A O 1
ATOM 608 N N . PRO A 1 78 ? 4.023 3.503 -2.970 1.00 96.81 78 PRO A N 1
ATOM 609 C CA . PRO A 1 78 ? 4.847 2.345 -3.275 1.00 96.81 78 PRO A CA 1
ATOM 610 C C . PRO A 1 78 ? 3.982 1.080 -3.405 1.00 96.81 78 PRO A C 1
ATOM 612 O O . PRO A 1 78 ? 2.755 1.102 -3.281 1.00 96.81 78 PRO A O 1
ATOM 615 N N . LYS A 1 79 ? 4.644 -0.061 -3.621 1.00 96.31 79 LYS A N 1
ATOM 616 C CA . LYS A 1 79 ? 4.012 -1.379 -3.479 1.00 96.31 79 LYS A CA 1
ATOM 617 C C . LYS A 1 79 ? 3.406 -1.527 -2.086 1.00 96.31 79 LYS A C 1
ATOM 619 O O . LYS A 1 79 ? 4.069 -1.245 -1.089 1.00 96.31 79 LYS A O 1
ATOM 624 N N . LEU A 1 80 ? 2.187 -2.046 -2.030 1.00 98.12 80 LEU A N 1
ATOM 625 C CA . LEU A 1 80 ? 1.535 -2.437 -0.791 1.00 98.12 80 LEU A CA 1
ATOM 626 C C . LEU A 1 80 ? 1.895 -3.888 -0.457 1.00 98.12 80 LEU A C 1
ATOM 628 O O . LEU A 1 80 ? 2.073 -4.728 -1.343 1.00 98.12 80 LEU A O 1
ATOM 632 N N . TYR A 1 81 ? 1.963 -4.187 0.835 1.00 98.19 81 TYR A N 1
ATOM 633 C CA . TYR A 1 81 ? 2.238 -5.529 1.340 1.00 98.19 81 TYR A CA 1
ATOM 634 C C . TYR A 1 81 ? 1.082 -5.975 2.233 1.00 98.19 81 TYR A C 1
ATOM 636 O O . TYR A 1 81 ? 0.961 -5.540 3.377 1.00 98.19 81 TYR A O 1
ATOM 644 N N . ILE A 1 82 ? 0.182 -6.802 1.701 1.00 98.44 82 ILE A N 1
ATOM 645 C CA . ILE A 1 82 ? -1.118 -7.089 2.320 1.00 98.44 82 ILE A CA 1
ATOM 646 C C . ILE A 1 82 ? -1.190 -8.552 2.755 1.00 98.44 82 ILE A C 1
ATOM 648 O O . ILE A 1 82 ? -1.252 -9.479 1.941 1.00 98.44 82 ILE A O 1
ATOM 652 N N . SER A 1 83 ? -1.284 -8.761 4.063 1.00 98.25 83 SER A N 1
ATOM 653 C CA . SER A 1 83 ? -1.642 -10.040 4.666 1.00 98.25 83 SER A CA 1
ATOM 654 C C . SER A 1 83 ? -3.074 -10.017 5.192 1.00 98.25 83 SER A C 1
ATOM 656 O O . SER A 1 83 ? -3.496 -9.085 5.867 1.00 98.25 83 SER A O 1
ATOM 658 N N . GLY A 1 84 ? -3.816 -11.100 4.972 1.00 97.69 84 GLY A N 1
ATOM 659 C CA . GLY A 1 84 ? -5.121 -11.325 5.599 1.00 97.69 84 GLY A CA 1
ATOM 660 C C . GLY A 1 84 ? -5.055 -11.671 7.094 1.00 97.69 84 GLY A C 1
ATOM 661 O O . GLY A 1 84 ? -6.094 -11.718 7.735 1.00 97.69 84 GLY A O 1
ATOM 662 N N . CYS A 1 85 ? -3.878 -11.933 7.663 1.00 97.62 85 CYS A N 1
ATOM 663 C CA . CYS A 1 85 ? -3.692 -12.239 9.086 1.00 97.62 85 CYS A CA 1
ATOM 664 C C . CYS A 1 85 ? -2.246 -11.924 9.543 1.00 97.62 85 CYS A C 1
ATOM 666 O O . CYS A 1 85 ? -1.380 -11.682 8.689 1.00 97.62 85 CYS A O 1
ATOM 668 N N . PRO A 1 86 ? -1.946 -11.987 10.858 1.00 96.88 86 PRO A N 1
ATOM 669 C CA . PRO A 1 86 ? -0.622 -11.654 11.400 1.00 96.88 86 PRO A CA 1
ATOM 670 C C . PRO A 1 86 ? 0.538 -12.545 10.931 1.00 96.88 86 PRO A C 1
ATOM 672 O O . PRO A 1 86 ? 1.692 -12.165 11.083 1.00 96.88 86 PRO A O 1
ATOM 675 N N . SER A 1 87 ? 0.275 -13.698 10.303 1.00 96.56 87 SER A N 1
ATOM 676 C CA . SER A 1 87 ? 1.313 -14.643 9.845 1.00 96.56 87 SER A CA 1
ATOM 677 C C . SER A 1 87 ? 2.235 -14.108 8.738 1.00 96.56 87 SER A C 1
ATOM 679 O O . SER A 1 87 ? 3.191 -14.775 8.362 1.00 96.56 87 SER A O 1
ATOM 681 N N . SER A 1 88 ? 1.966 -12.915 8.196 1.00 95.50 88 SER A N 1
ATOM 682 C CA . SER A 1 88 ? 2.890 -12.193 7.306 1.00 95.50 88 SER A CA 1
ATOM 683 C C . SER A 1 88 ? 3.233 -12.875 5.969 1.00 95.50 88 SER A C 1
ATOM 685 O O . SER A 1 88 ? 4.242 -12.561 5.347 1.00 95.50 88 SER A O 1
ATOM 687 N N . CYS A 1 89 ? 2.357 -13.735 5.433 1.00 96.88 89 CYS A N 1
ATOM 688 C CA . CYS A 1 89 ? 2.556 -14.320 4.096 1.00 96.88 89 CYS A CA 1
ATOM 689 C C . CYS A 1 89 ? 2.643 -13.263 2.971 1.00 96.88 89 CYS A C 1
ATOM 691 O O . CYS A 1 89 ? 3.312 -13.492 1.970 1.00 96.88 89 CYS A O 1
ATOM 693 N N . GLY A 1 90 ? 1.985 -12.107 3.138 1.00 96.25 90 GLY A N 1
ATOM 694 C CA . GLY A 1 90 ? 2.100 -10.935 2.260 1.00 96.25 90 GLY A CA 1
ATOM 695 C C . GLY A 1 90 ? 3.253 -9.989 2.620 1.00 96.25 90 GLY A C 1
ATOM 696 O O . GLY A 1 90 ? 3.327 -8.899 2.072 1.00 96.25 90 GLY A O 1
ATOM 697 N N . GLN A 1 91 ? 4.136 -10.383 3.546 1.00 96.44 91 GLN A N 1
ATOM 698 C CA . GLN A 1 91 ? 5.344 -9.660 3.968 1.00 96.44 91 GLN A CA 1
ATOM 699 C C . GLN A 1 91 ? 5.087 -8.217 4.451 1.00 96.44 91 GLN A C 1
ATOM 701 O O . GLN A 1 91 ? 5.897 -7.328 4.205 1.00 96.44 91 GLN A O 1
ATOM 706 N N . HIS A 1 92 ? 3.983 -7.967 5.164 1.00 97.19 92 HIS A N 1
ATOM 707 C CA . HIS A 1 92 ? 3.558 -6.613 5.564 1.00 97.19 92 HIS A CA 1
ATOM 708 C C . HIS A 1 92 ? 4.561 -5.848 6.443 1.00 97.19 92 HIS A C 1
ATOM 710 O O . HIS A 1 92 ? 4.547 -4.626 6.437 1.00 97.19 92 HIS A O 1
ATOM 716 N N . LEU A 1 93 ? 5.457 -6.531 7.165 1.00 97.12 93 LEU A N 1
ATOM 717 C CA . LEU A 1 93 ? 6.507 -5.871 7.959 1.00 97.12 93 LEU A CA 1
ATOM 718 C C . LEU A 1 93 ? 7.751 -5.489 7.142 1.00 97.12 93 LEU A C 1
ATOM 720 O O . LEU A 1 93 ? 8.619 -4.782 7.644 1.00 97.12 93 LEU A O 1
ATOM 724 N N . ARG A 1 94 ? 7.875 -5.994 5.910 1.00 94.25 94 ARG A N 1
ATOM 725 C CA . ARG A 1 94 ? 9.040 -5.780 5.039 1.00 94.25 94 ARG A CA 1
ATOM 726 C C . ARG A 1 94 ? 8.936 -4.477 4.243 1.00 94.25 94 ARG A C 1
ATOM 728 O O . ARG A 1 94 ? 9.961 -3.896 3.903 1.00 94.25 94 ARG A O 1
ATOM 735 N N . GLY A 1 95 ? 7.719 -4.096 3.868 1.00 90.12 95 GLY A N 1
ATOM 736 C CA . GLY A 1 95 ? 7.458 -2.979 2.968 1.00 90.12 95 GLY A CA 1
ATOM 737 C C . GLY A 1 95 ? 7.362 -1.627 3.657 1.00 90.12 95 GLY A C 1
ATOM 738 O O . GLY A 1 95 ? 7.079 -1.546 4.849 1.00 90.12 95 GLY A O 1
ATOM 739 N N . GLU A 1 96 ? 7.500 -0.566 2.863 1.00 95.50 96 GLU A N 1
ATOM 740 C CA . GLU A 1 96 ? 7.303 0.813 3.324 1.00 95.50 96 GLU A CA 1
ATOM 741 C C . GLU A 1 96 ? 5.872 1.062 3.819 1.00 95.50 96 GLU A C 1
ATOM 743 O O . GLU A 1 96 ? 5.670 1.870 4.723 1.00 95.50 96 GLU A O 1
ATOM 748 N N . ILE A 1 97 ? 4.893 0.343 3.256 1.00 97.88 97 ILE A N 1
ATOM 749 C CA . ILE A 1 97 ? 3.502 0.316 3.707 1.00 97.88 97 ILE A CA 1
ATOM 750 C C . ILE A 1 97 ? 2.957 -1.116 3.669 1.00 97.88 97 ILE A C 1
ATOM 752 O O . ILE A 1 97 ? 3.032 -1.819 2.654 1.00 97.88 97 ILE A O 1
ATOM 756 N N . GLY A 1 98 ? 2.394 -1.557 4.788 1.00 98.25 98 GLY A N 1
ATOM 757 C CA . GLY A 1 98 ? 1.905 -2.916 4.950 1.00 98.25 98 GLY A CA 1
ATOM 758 C C . GLY A 1 98 ? 0.635 -3.010 5.776 1.00 98.25 98 GLY A C 1
ATOM 759 O O . GLY A 1 98 ? 0.316 -2.133 6.575 1.00 98.25 98 GLY A O 1
ATOM 760 N N . PHE A 1 99 ? -0.095 -4.105 5.578 1.00 98.50 99 PHE A N 1
ATOM 761 C CA . PHE A 1 99 ? -1.388 -4.338 6.204 1.00 98.50 99 PHE A CA 1
ATOM 762 C C . PHE A 1 99 ? -1.525 -5.770 6.716 1.00 98.50 99 PHE A C 1
ATOM 764 O O . PHE A 1 99 ? -1.231 -6.723 5.993 1.00 98.50 99 PHE A O 1
ATOM 771 N N . SER A 1 100 ? -2.037 -5.928 7.938 1.00 98.31 100 SER A N 1
ATOM 772 C CA . SER A 1 100 ? -2.417 -7.233 8.495 1.00 98.31 100 SER A CA 1
ATOM 773 C C . SER A 1 100 ? -3.889 -7.258 8.885 1.00 98.31 100 SER A C 1
ATOM 775 O O . SER A 1 100 ? -4.326 -6.470 9.722 1.00 98.31 100 SER A O 1
ATOM 777 N N . GLY A 1 101 ? -4.643 -8.194 8.313 1.00 97.50 101 GLY A N 1
ATOM 778 C CA . GLY A 1 101 ? -6.058 -8.385 8.610 1.00 97.50 101 GLY A CA 1
ATOM 779 C C . GLY A 1 101 ? -6.308 -8.864 10.041 1.00 97.50 101 GLY A C 1
ATOM 780 O O . GLY A 1 101 ? -5.569 -9.693 10.582 1.00 97.50 101 GLY A O 1
ATOM 781 N N . LYS A 1 102 ? -7.376 -8.344 10.639 1.00 95.94 102 LYS A N 1
ATOM 782 C CA . LYS A 1 102 ? -7.926 -8.754 11.928 1.00 95.94 102 LYS A CA 1
ATOM 783 C C . LYS A 1 102 ? -9.442 -8.526 11.966 1.00 95.94 102 LYS A C 1
ATOM 785 O O . LYS A 1 102 ? -9.986 -7.785 11.152 1.00 95.94 102 LYS A O 1
ATOM 790 N N . MET A 1 103 ? -10.111 -9.116 12.950 1.00 95.62 103 MET A N 1
ATOM 791 C CA . MET A 1 103 ? -11.497 -8.778 13.279 1.00 95.62 103 MET A CA 1
ATOM 792 C C . MET A 1 103 ? -11.525 -7.906 14.532 1.00 95.62 103 MET A C 1
ATOM 794 O O . MET A 1 103 ? -10.769 -8.155 15.474 1.00 95.62 103 MET A O 1
ATOM 798 N N . LYS A 1 104 ? -12.386 -6.889 14.551 1.00 95.44 104 LYS A N 1
ATOM 799 C CA . LYS A 1 104 ? -12.573 -5.999 15.704 1.00 95.44 104 LYS A CA 1
ATOM 800 C C . LYS A 1 104 ? -14.055 -5.748 15.928 1.00 95.44 104 LYS A C 1
ATOM 802 O O . LYS A 1 104 ? -14.802 -5.634 14.965 1.00 95.44 104 LYS A O 1
ATOM 807 N N . LYS A 1 105 ? -14.481 -5.667 17.187 1.00 96.06 105 LYS A N 1
ATOM 808 C CA . LYS A 1 105 ? -15.848 -5.268 17.521 1.00 96.06 105 LYS A CA 1
ATOM 809 C C . LYS A 1 105 ? -15.921 -3.740 17.573 1.00 96.06 105 LYS A C 1
ATOM 811 O O . LYS A 1 105 ? -15.202 -3.150 18.369 1.00 96.06 105 LYS A O 1
ATOM 816 N N . ILE A 1 106 ? -16.762 -3.135 16.742 1.00 94.38 106 ILE A N 1
ATOM 817 C CA . ILE A 1 106 ? -16.983 -1.687 16.632 1.00 94.38 106 ILE A CA 1
ATOM 818 C C . ILE A 1 106 ? -18.492 -1.464 16.721 1.00 94.38 106 ILE A C 1
ATOM 820 O O . ILE A 1 106 ? -19.247 -2.129 16.013 1.00 94.38 106 ILE A O 1
ATOM 824 N N . ASP A 1 107 ? -18.943 -0.623 17.652 1.00 92.06 107 ASP A N 1
ATOM 825 C CA . ASP A 1 107 ? -20.369 -0.329 17.881 1.00 92.06 107 ASP A CA 1
ATOM 826 C C . ASP A 1 107 ? -21.256 -1.582 17.973 1.00 92.06 107 ASP A C 1
ATOM 828 O O . ASP A 1 107 ? -22.348 -1.682 17.413 1.00 92.06 107 ASP A O 1
ATOM 832 N N . GLY A 1 108 ? -20.745 -2.603 18.665 1.00 93.06 108 GLY A N 1
ATOM 833 C CA . GLY A 1 108 ? -21.453 -3.866 18.860 1.00 93.06 108 GLY A CA 1
ATOM 834 C C . GLY A 1 108 ? -21.339 -4.869 17.706 1.00 93.06 108 GLY A C 1
ATOM 835 O O . GLY A 1 108 ? -21.709 -6.027 17.905 1.00 93.06 108 GLY A O 1
ATOM 836 N N . LYS A 1 109 ? -20.784 -4.487 16.550 1.00 94.12 109 LYS A N 1
ATOM 837 C CA . LYS A 1 109 ? -20.674 -5.327 15.345 1.00 94.12 109 LYS A CA 1
ATOM 838 C C . LYS A 1 109 ? -19.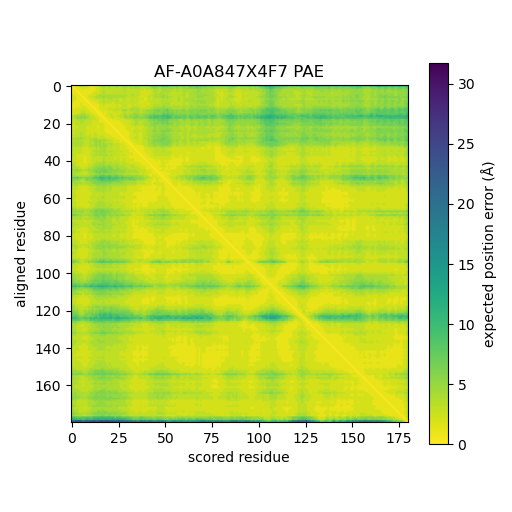242 -5.786 15.098 1.00 94.12 109 LYS A C 1
ATOM 840 O O . LYS A 1 109 ? -18.292 -5.065 15.376 1.00 94.12 109 LYS A O 1
ATOM 845 N N . MET A 1 110 ? -19.080 -7.010 14.601 1.00 95.25 110 MET A N 1
ATOM 846 C CA . MET A 1 110 ? -17.770 -7.523 14.198 1.00 95.25 110 MET A CA 1
ATOM 847 C C . MET A 1 110 ? -17.420 -6.994 12.808 1.00 95.25 110 MET A C 1
ATOM 849 O O . MET A 1 110 ? -18.063 -7.363 11.832 1.00 95.25 110 MET A O 1
ATOM 853 N N . GLU A 1 111 ? -16.373 -6.183 12.730 1.00 96.25 111 GLU A N 1
ATOM 854 C CA . GLU A 1 111 ? -15.908 -5.527 11.513 1.00 96.25 111 GLU A CA 1
ATOM 855 C C . GLU A 1 111 ? -14.538 -6.057 11.078 1.00 96.25 111 GLU A C 1
ATOM 857 O O . GLU A 1 111 ? -13.670 -6.384 11.900 1.00 96.25 111 GLU A O 1
ATOM 862 N N . SER A 1 112 ? -14.331 -6.116 9.760 1.00 96.19 112 SER A N 1
ATOM 863 C CA . SER A 1 112 ? -13.026 -6.432 9.175 1.00 96.19 112 SER A CA 1
ATOM 864 C C . SER A 1 112 ? -12.131 -5.201 9.247 1.00 96.19 112 SER A C 1
ATOM 866 O O . SER A 1 112 ? -12.421 -4.168 8.642 1.00 96.19 112 SER A O 1
ATOM 868 N N . VAL A 1 113 ? -10.995 -5.333 9.922 1.00 97.69 113 VAL A N 1
ATOM 869 C CA . VAL A 1 113 ? -10.036 -4.248 10.154 1.00 97.69 113 VAL A CA 1
ATOM 870 C C . VAL A 1 113 ? -8.653 -4.689 9.697 1.00 97.69 113 VAL A C 1
ATOM 872 O O . VAL A 1 113 ? -8.307 -5.866 9.757 1.00 97.69 113 VAL A O 1
ATOM 875 N N . TYR A 1 114 ? -7.846 -3.746 9.234 1.00 98.44 114 TYR A N 1
ATOM 876 C CA . TYR A 1 114 ? -6.454 -3.974 8.887 1.00 98.44 114 TYR A CA 1
ATOM 877 C C . TYR A 1 114 ? -5.566 -3.089 9.749 1.00 98.44 114 TYR A C 1
ATOM 879 O O . TYR A 1 114 ? -5.762 -1.878 9.838 1.00 98.44 114 TYR A O 1
ATOM 887 N N . VAL A 1 115 ? -4.587 -3.712 10.398 1.00 98.38 115 VAL A N 1
ATOM 888 C CA . VAL A 1 115 ? -3.515 -2.999 11.087 1.00 98.38 115 VAL A CA 1
ATOM 889 C C . VAL A 1 115 ? -2.583 -2.429 10.026 1.00 98.38 115 VAL A C 1
ATOM 891 O O . VAL A 1 115 ? -2.081 -3.192 9.200 1.00 98.38 115 VAL A O 1
ATOM 894 N N . LEU A 1 116 ? -2.381 -1.115 10.047 1.00 98.50 116 LEU A N 1
ATOM 895 C CA . LEU A 1 116 ? -1.446 -0.394 9.192 1.00 98.50 116 LEU A CA 1
ATOM 896 C C . LEU A 1 116 ? -0.043 -0.443 9.802 1.00 98.50 116 LEU A C 1
ATOM 898 O O . LEU A 1 116 ? 0.136 -0.144 10.987 1.00 98.50 116 LEU A O 1
ATOM 902 N N . TYR A 1 117 ? 0.935 -0.758 8.960 1.00 98.50 117 TYR A N 1
ATOM 903 C CA . TYR A 1 117 ? 2.356 -0.695 9.264 1.00 98.50 117 TYR A CA 1
ATOM 904 C C . TYR A 1 117 ? 3.073 0.208 8.260 1.00 98.50 117 TYR A C 1
ATOM 906 O O . TYR A 1 117 ? 2.761 0.149 7.068 1.00 98.50 117 TYR A O 1
ATOM 914 N N . THR A 1 118 ? 4.041 1.005 8.715 1.00 97.81 118 THR A N 1
ATOM 915 C CA . THR A 1 118 ? 4.868 1.847 7.832 1.00 97.81 118 THR A CA 1
ATOM 916 C C . THR A 1 118 ? 6.352 1.801 8.196 1.00 97.81 118 THR A C 1
ATOM 918 O O . THR A 1 118 ? 6.724 1.395 9.297 1.00 97.81 118 THR A O 1
ATOM 921 N N . GLY A 1 119 ? 7.212 2.199 7.256 1.00 95.62 119 GLY A N 1
ATOM 922 C CA . GLY A 1 119 ? 8.650 2.379 7.497 1.00 95.62 119 GLY A CA 1
ATOM 923 C C . GLY A 1 119 ? 9.489 1.097 7.442 1.00 95.62 119 GLY A C 1
ATOM 924 O O . GLY A 1 119 ? 10.621 1.084 7.925 1.00 95.62 119 GLY A O 1
ATOM 925 N N . GLY A 1 120 ? 8.957 0.010 6.874 1.00 95.69 120 GLY A N 1
ATOM 926 C CA . GLY A 1 120 ? 9.736 -1.198 6.610 1.00 95.69 120 GLY A CA 1
ATOM 927 C C . GLY A 1 120 ? 10.705 -1.001 5.444 1.00 95.69 120 GLY A C 1
ATOM 928 O O . GLY A 1 120 ? 10.362 -0.388 4.434 1.00 95.69 120 GLY A O 1
ATOM 929 N N . ALA A 1 121 ? 11.915 -1.541 5.579 1.00 93.00 121 ALA A N 1
ATOM 930 C CA . ALA A 1 121 ? 12.975 -1.429 4.585 1.00 93.00 121 ALA A CA 1
ATOM 931 C C . ALA A 1 121 ? 13.832 -2.701 4.522 1.00 93.00 121 ALA A C 1
ATOM 933 O O . ALA A 1 121 ? 14.019 -3.416 5.511 1.00 93.00 121 ALA A O 1
ATOM 934 N N . VAL A 1 122 ? 14.403 -2.967 3.346 1.00 89.44 122 VAL A N 1
ATOM 935 C CA . VAL A 1 122 ? 15.342 -4.071 3.096 1.00 89.44 122 VAL A CA 1
ATOM 936 C C . VAL A 1 122 ? 16.639 -3.554 2.484 1.00 89.44 122 VAL A C 1
ATOM 938 O O . VAL A 1 122 ? 16.643 -2.514 1.836 1.00 89.44 122 VAL A O 1
ATOM 941 N N . GLY A 1 123 ? 17.731 -4.300 2.652 1.00 89.00 123 GLY A N 1
ATOM 942 C CA . GLY A 1 123 ? 19.066 -3.894 2.202 1.00 89.00 123 GLY A CA 1
ATOM 943 C C . GLY A 1 123 ? 19.918 -3.389 3.363 1.00 89.00 123 GLY A C 1
ATOM 944 O O . GLY A 1 123 ? 19.821 -3.924 4.468 1.00 89.00 123 GLY A O 1
ATOM 945 N N . GLU A 1 124 ? 20.758 -2.386 3.108 1.00 85.19 124 GLU A N 1
ATOM 946 C CA . GLU A 1 124 ? 21.712 -1.852 4.092 1.00 85.19 124 GLU A CA 1
ATOM 947 C C . GLU A 1 124 ? 21.007 -1.239 5.311 1.00 85.19 124 GLU A C 1
ATOM 949 O O . GLU A 1 124 ? 21.345 -1.564 6.445 1.00 85.19 124 GLU A O 1
ATOM 954 N N . ASN A 1 125 ? 19.938 -0.469 5.088 1.00 85.12 125 ASN A N 1
ATOM 955 C CA . ASN A 1 125 ? 19.134 0.159 6.144 1.00 85.12 125 ASN A CA 1
ATOM 956 C C . ASN A 1 125 ? 17.906 -0.689 6.519 1.00 85.12 125 ASN A C 1
ATOM 958 O O . ASN A 1 125 ? 16.782 -0.193 6.570 1.00 85.12 125 ASN A O 1
ATOM 962 N N . ARG A 1 126 ? 18.095 -2.000 6.713 1.00 91.81 126 ARG A N 1
ATOM 963 C CA . ARG A 1 126 ? 16.989 -2.927 7.009 1.00 91.81 126 ARG A CA 1
ATOM 964 C C . ARG A 1 126 ? 16.287 -2.578 8.325 1.00 91.81 126 ARG A C 1
ATOM 966 O O . ARG A 1 126 ? 16.921 -2.499 9.376 1.00 91.81 126 ARG A O 1
ATOM 973 N N . LYS A 1 127 ? 14.963 -2.459 8.275 1.00 95.00 127 LYS A N 1
ATOM 974 C CA . LYS A 1 127 ? 14.104 -2.195 9.435 1.00 95.00 127 LYS A CA 1
ATOM 975 C C . LYS A 1 127 ? 12.747 -2.857 9.213 1.00 95.00 127 LYS A C 1
ATOM 977 O O . LYS A 1 127 ? 12.271 -2.924 8.082 1.00 95.00 127 LYS A O 1
ATOM 982 N N . LEU A 1 128 ? 12.133 -3.367 10.279 1.00 96.81 128 LEU A N 1
ATOM 983 C CA . LEU A 1 128 ? 10.741 -3.813 10.221 1.00 96.81 128 LEU A CA 1
ATOM 984 C C . LEU A 1 128 ? 9.802 -2.613 10.333 1.00 96.81 128 LEU A C 1
ATOM 986 O O . LEU A 1 128 ? 10.059 -1.695 11.108 1.00 96.81 128 LEU A O 1
ATOM 990 N N . ALA A 1 129 ? 8.704 -2.657 9.586 1.00 97.25 129 ALA A N 1
ATOM 991 C CA . ALA A 1 129 ? 7.658 -1.653 9.669 1.00 97.25 129 ALA A CA 1
ATOM 992 C C . ALA A 1 129 ? 7.018 -1.632 11.067 1.00 97.25 129 ALA A C 1
ATOM 994 O O . ALA A 1 129 ? 6.822 -2.674 11.700 1.00 97.25 129 ALA A O 1
ATOM 995 N N . GLU A 1 130 ? 6.653 -0.443 11.529 1.00 97.31 130 GLU A N 1
ATOM 996 C CA . GLU A 1 130 ? 6.051 -0.223 12.843 1.00 97.31 130 GLU A CA 1
ATOM 997 C C . GLU A 1 130 ? 4.536 -0.105 12.723 1.00 97.31 130 GLU A C 1
ATOM 999 O O . GLU A 1 130 ? 4.022 0.395 11.725 1.00 97.31 130 GLU A O 1
ATOM 1004 N N . LYS A 1 131 ? 3.803 -0.572 13.739 1.00 97.44 131 LYS A N 1
ATOM 1005 C CA . LYS A 1 131 ? 2.343 -0.430 13.792 1.00 97.44 131 LYS A CA 1
ATOM 1006 C C . LYS A 1 131 ? 1.990 1.050 13.945 1.00 97.44 131 LYS A C 1
ATOM 1008 O O . LYS A 1 131 ? 2.450 1.680 14.889 1.00 97.44 131 LYS A O 1
ATOM 1013 N N . ARG A 1 132 ? 1.110 1.562 13.085 1.00 96.88 132 ARG A N 1
ATOM 1014 C CA . ARG A 1 132 ? 0.688 2.975 13.103 1.00 96.88 132 ARG A CA 1
ATOM 1015 C C . ARG A 1 132 ? -0.783 3.191 13.427 1.00 96.88 132 ARG A C 1
ATOM 1017 O O . ARG A 1 132 ? -1.146 4.214 13.983 1.00 96.88 132 ARG A O 1
ATOM 1024 N N . GLY A 1 133 ? -1.640 2.231 13.097 1.00 96.62 133 GLY A N 1
ATOM 1025 C CA . GLY A 1 133 ? -3.075 2.385 13.306 1.00 96.62 133 GLY A CA 1
ATOM 1026 C C . GLY A 1 133 ? -3.868 1.181 12.837 1.00 96.62 133 GLY A C 1
ATOM 1027 O O . GLY A 1 133 ? -3.313 0.167 12.408 1.00 96.62 133 GLY A O 1
ATOM 1028 N N . GLU A 1 134 ? -5.183 1.283 12.945 1.00 97.75 134 GLU A N 1
ATOM 1029 C CA . GLU A 1 134 ? -6.121 0.234 12.566 1.00 97.75 134 GLU A CA 1
ATOM 1030 C C . GLU A 1 134 ? -7.249 0.872 11.773 1.00 97.75 134 GLU A C 1
ATOM 1032 O O . GLU A 1 134 ? -7.920 1.757 12.287 1.00 97.75 134 GLU A O 1
ATOM 1037 N N . ILE A 1 135 ? -7.450 0.438 10.533 1.00 98.25 135 ILE A N 1
ATOM 1038 C CA . ILE A 1 135 ? -8.417 1.044 9.612 1.00 98.25 135 ILE A CA 1
ATOM 1039 C C . ILE A 1 135 ? -9.364 -0.052 9.136 1.00 98.25 135 ILE A C 1
ATOM 1041 O O . ILE A 1 135 ? -8.934 -1.177 8.855 1.00 98.25 135 ILE A O 1
ATOM 1045 N N . THR A 1 136 ? -10.662 0.239 9.057 1.00 98.00 136 THR A N 1
ATOM 1046 C CA . THR A 1 136 ? -11.623 -0.736 8.526 1.00 98.00 136 THR A CA 1
ATOM 1047 C C . THR A 1 136 ? -11.268 -1.083 7.088 1.00 98.00 136 THR A C 1
ATOM 1049 O O . THR A 1 136 ? -10.783 -0.252 6.317 1.00 98.00 136 THR A O 1
ATOM 1052 N N . ALA A 1 137 ? -11.548 -2.319 6.677 1.00 97.56 137 ALA A N 1
ATOM 1053 C CA . ALA A 1 137 ? -11.348 -2.704 5.286 1.00 97.56 137 ALA A CA 1
ATOM 1054 C C . ALA A 1 137 ? -12.149 -1.782 4.351 1.00 97.56 137 ALA A C 1
ATOM 1056 O O . ALA A 1 137 ? -11.718 -1.525 3.228 1.00 97.56 137 ALA A O 1
ATOM 1057 N N . GLN A 1 138 ? -13.308 -1.285 4.806 1.00 97.19 138 GLN A N 1
ATOM 1058 C CA . GLN A 1 138 ? -14.165 -0.370 4.063 1.00 97.19 138 GLN A CA 1
ATOM 1059 C C . GLN A 1 138 ? -13.468 0.954 3.734 1.00 97.19 138 GLN A C 1
ATOM 1061 O O . GLN A 1 138 ? -13.462 1.330 2.561 1.00 97.19 138 GLN A O 1
ATOM 1066 N N . GLU A 1 139 ? -12.851 1.597 4.723 1.00 98.19 139 GLU A N 1
ATOM 1067 C CA . GLU A 1 139 ? -12.276 2.940 4.588 1.00 98.19 139 GLU A CA 1
ATOM 1068 C C . GLU A 1 139 ? -10.845 2.958 4.039 1.00 98.19 139 GLU A C 1
ATOM 1070 O O . GLU A 1 139 ? -10.398 3.966 3.490 1.00 98.19 139 GLU A O 1
ATOM 1075 N N . LEU A 1 140 ? -10.131 1.834 4.116 1.00 98.38 140 LEU A N 1
ATOM 1076 C CA . LEU A 1 140 ? -8.723 1.737 3.724 1.00 98.38 140 LEU A CA 1
ATOM 1077 C C . LEU A 1 140 ? -8.415 2.220 2.286 1.00 98.38 140 LEU A C 1
ATOM 1079 O O . LEU A 1 140 ? -7.421 2.928 2.115 1.00 98.38 140 LEU A O 1
ATOM 1083 N N . PRO A 1 141 ? -9.239 1.947 1.249 1.00 98.62 141 PRO A N 1
ATOM 1084 C CA . PRO A 1 141 ? -9.042 2.549 -0.072 1.00 98.62 141 PRO A CA 1
ATOM 1085 C C . PRO A 1 141 ? -9.097 4.087 -0.064 1.00 98.62 141 PRO A C 1
ATOM 1087 O O . PRO A 1 141 ? -8.308 4.733 -0.749 1.00 98.62 141 PRO A O 1
ATOM 1090 N N . SER A 1 142 ? -10.013 4.685 0.705 1.00 98.62 142 SER A N 1
ATOM 1091 C CA . SER A 1 142 ? -10.139 6.145 0.819 1.00 98.62 142 SER A CA 1
ATOM 1092 C C . SER A 1 142 ? -8.969 6.759 1.584 1.00 98.62 142 SER A C 1
ATOM 1094 O O . SER A 1 142 ? -8.450 7.787 1.152 1.00 98.62 142 SER A O 1
ATOM 1096 N N . PHE A 1 143 ? -8.512 6.099 2.652 1.00 98.69 143 PHE A N 1
ATOM 1097 C CA . PHE A 1 143 ? -7.289 6.471 3.365 1.00 98.69 143 PHE A CA 1
ATOM 1098 C C . PHE A 1 143 ? -6.077 6.513 2.423 1.00 98.69 143 PHE A C 1
ATOM 1100 O O . PHE A 1 143 ? -5.386 7.526 2.359 1.00 98.69 143 PHE A O 1
ATOM 1107 N N . LEU A 1 144 ? -5.851 5.452 1.637 1.00 98.62 144 LEU A N 1
ATOM 1108 C CA . LEU A 1 144 ? -4.731 5.400 0.691 1.00 98.62 144 LEU A CA 1
ATOM 1109 C C . LEU A 1 144 ? -4.812 6.508 -0.362 1.00 98.62 144 LEU A C 1
ATOM 1111 O O . LEU A 1 144 ? -3.792 7.094 -0.711 1.00 98.62 144 LEU A O 1
ATOM 1115 N N . TYR A 1 145 ? -6.012 6.816 -0.855 1.00 98.62 145 TYR A N 1
ATOM 1116 C CA . TYR A 1 145 ? -6.196 7.906 -1.811 1.00 98.62 145 TYR A CA 1
ATOM 1117 C C . TYR A 1 145 ? -5.785 9.259 -1.211 1.00 98.62 145 TYR A C 1
ATOM 1119 O O . TYR A 1 145 ? -4.997 9.978 -1.818 1.00 98.62 145 TYR A O 1
ATOM 1127 N N . GLN A 1 146 ? -6.228 9.570 0.012 1.00 98.50 146 GLN A N 1
ATOM 1128 C CA . GLN A 1 146 ? -5.833 10.811 0.692 1.00 98.50 146 GLN A CA 1
ATOM 1129 C C . GLN A 1 146 ? -4.344 10.838 1.052 1.00 98.50 146 GLN A C 1
ATOM 1131 O O . GLN A 1 146 ? -3.722 11.893 0.980 1.00 98.50 146 GLN A O 1
ATOM 1136 N N . LEU A 1 147 ? -3.743 9.690 1.377 1.00 98.44 147 LEU A N 1
ATOM 1137 C CA . LEU A 1 147 ? -2.299 9.591 1.600 1.00 98.44 147 LEU A CA 1
ATOM 1138 C C . LEU A 1 147 ? -1.513 9.908 0.317 1.00 98.44 147 LEU A C 1
ATOM 1140 O O . LEU A 1 147 ? -0.497 10.602 0.364 1.00 98.44 147 LEU A O 1
ATOM 1144 N N . ALA A 1 148 ? -2.000 9.435 -0.834 1.00 98.38 148 ALA A N 1
ATOM 1145 C CA . ALA A 1 148 ? -1.424 9.747 -2.137 1.00 98.38 148 ALA A CA 1
ATOM 1146 C C . ALA A 1 148 ? -1.538 11.246 -2.464 1.00 98.38 148 ALA A C 1
ATOM 1148 O O . ALA A 1 148 ? -0.560 11.851 -2.905 1.00 98.38 148 ALA A O 1
ATOM 1149 N N . GLU A 1 149 ? -2.696 11.861 -2.204 1.00 98.25 149 GLU A N 1
ATOM 1150 C CA . GLU A 1 149 ? -2.898 13.307 -2.365 1.00 98.25 149 GLU A CA 1
ATOM 1151 C C . GLU A 1 149 ? -1.979 14.120 -1.450 1.00 98.25 149 GLU A C 1
ATOM 1153 O O . GLU A 1 149 ? -1.333 15.064 -1.910 1.00 98.25 149 GLU A O 1
ATOM 1158 N N . LEU A 1 150 ? -1.871 13.722 -0.179 1.00 98.19 150 LEU A N 1
ATOM 1159 C CA . LEU A 1 150 ? -0.988 14.356 0.794 1.00 98.19 150 LEU A CA 1
ATOM 1160 C C . LEU A 1 150 ? 0.457 14.333 0.295 1.00 98.19 150 LEU A C 1
ATOM 1162 O O . LEU A 1 150 ? 1.086 15.387 0.212 1.00 98.19 150 LEU A O 1
ATOM 1166 N N . LYS A 1 151 ? 0.966 13.168 -0.126 1.00 98.25 151 LYS A N 1
ATOM 1167 C CA . LYS A 1 151 ? 2.323 13.065 -0.673 1.00 98.25 151 LYS A CA 1
ATOM 1168 C C . LYS A 1 151 ? 2.500 13.905 -1.933 1.00 98.25 151 LYS A C 1
ATOM 1170 O O . LYS A 1 151 ? 3.490 14.633 -2.020 1.00 98.25 151 LYS A O 1
ATOM 1175 N N . ARG A 1 152 ? 1.552 13.861 -2.877 1.00 97.50 152 ARG A N 1
ATOM 1176 C CA . ARG A 1 152 ? 1.613 14.660 -4.114 1.00 97.50 152 ARG A CA 1
ATOM 1177 C C . ARG A 1 152 ? 1.842 16.138 -3.805 1.00 97.50 152 ARG A C 1
ATOM 1179 O O . ARG A 1 152 ? 2.706 16.760 -4.416 1.00 97.50 152 ARG A O 1
ATOM 1186 N N . ASN A 1 153 ? 1.108 16.676 -2.832 1.00 96.69 153 ASN A N 1
ATOM 1187 C CA . ASN A 1 153 ? 1.153 18.093 -2.476 1.00 96.69 153 ASN A CA 1
ATOM 1188 C C . ASN A 1 153 ? 2.500 18.524 -1.866 1.00 96.69 153 ASN A C 1
ATOM 1190 O O . ASN A 1 153 ? 2.820 19.708 -1.871 1.00 96.69 153 ASN A O 1
ATOM 1194 N N . THR A 1 154 ? 3.306 17.581 -1.369 1.00 96.69 154 THR A N 1
ATOM 1195 C CA . THR A 1 154 ? 4.638 17.875 -0.813 1.00 96.69 154 THR A CA 1
ATOM 1196 C C . THR A 1 154 ? 5.739 17.943 -1.870 1.00 96.69 154 THR A C 1
ATOM 1198 O O . THR A 1 154 ? 6.801 18.500 -1.606 1.00 96.69 154 THR A O 1
ATOM 1201 N N . GLY A 1 155 ? 5.538 17.328 -3.042 1.00 94.12 155 GLY A N 1
ATOM 1202 C CA . GLY A 1 155 ? 6.589 17.152 -4.050 1.00 94.12 155 GLY A CA 1
ATOM 1203 C C . GLY A 1 155 ? 7.714 16.180 -3.653 1.00 94.12 155 GLY A C 1
ATOM 1204 O O . GLY A 1 155 ? 8.668 16.013 -4.418 1.00 94.12 155 GLY A O 1
ATOM 1205 N N . ILE A 1 156 ? 7.627 15.516 -2.493 1.00 96.38 156 ILE A N 1
ATOM 1206 C CA . ILE A 1 156 ? 8.647 14.568 -2.030 1.00 96.38 156 ILE A CA 1
ATOM 1207 C C . ILE A 1 156 ? 8.613 13.307 -2.903 1.00 96.38 156 ILE A C 1
ATOM 1209 O O . ILE A 1 156 ? 7.585 12.639 -3.054 1.00 96.38 156 ILE A O 1
ATOM 1213 N N . LYS A 1 157 ? 9.769 12.964 -3.484 1.00 94.56 157 LYS A N 1
ATOM 1214 C CA . LYS A 1 157 ? 9.883 11.843 -4.427 1.00 94.56 157 LYS A CA 1
ATOM 1215 C C . LYS A 1 157 ? 9.809 10.490 -3.724 1.00 94.56 157 LYS A C 1
ATOM 1217 O O . LYS A 1 157 ? 8.914 9.701 -4.032 1.00 94.56 157 LYS A O 1
ATOM 1222 N N . ARG A 1 158 ? 10.741 10.222 -2.803 1.00 94.94 158 ARG A N 1
ATOM 1223 C CA . ARG A 1 158 ? 10.829 8.943 -2.084 1.00 94.94 158 ARG A CA 1
ATOM 1224 C C . ARG A 1 158 ? 9.739 8.854 -1.029 1.00 94.94 158 ARG A C 1
ATOM 1226 O O . ARG A 1 158 ? 9.446 9.834 -0.352 1.00 94.94 158 ARG A O 1
ATOM 1233 N N . PHE A 1 159 ? 9.132 7.682 -0.899 1.00 95.69 159 PHE A N 1
ATOM 1234 C CA . PHE A 1 159 ? 8.070 7.493 0.078 1.00 95.69 159 PHE A CA 1
ATOM 1235 C C . PHE A 1 159 ? 8.623 7.432 1.512 1.00 95.69 159 PHE A C 1
ATOM 1237 O O . PHE A 1 159 ? 8.023 8.039 2.391 1.00 95.69 159 PHE A O 1
ATOM 1244 N N . SER A 1 160 ? 9.815 6.862 1.727 1.00 94.00 160 SER A N 1
ATOM 1245 C CA . SER A 1 160 ? 10.563 6.965 2.995 1.00 94.00 160 SER A CA 1
ATOM 1246 C C . SER A 1 160 ? 10.716 8.404 3.495 1.00 94.00 160 SER A C 1
ATOM 1248 O O . SER A 1 160 ? 10.309 8.720 4.605 1.00 94.00 160 SER A O 1
ATOM 1250 N N . ASP A 1 161 ? 11.223 9.298 2.643 1.00 96.06 161 ASP A N 1
ATOM 1251 C CA . ASP A 1 161 ? 11.489 10.691 3.020 1.00 96.06 161 ASP A CA 1
ATOM 1252 C C . ASP A 1 161 ? 10.176 11.430 3.329 1.00 96.06 161 ASP A C 1
ATOM 1254 O O . ASP A 1 161 ? 10.140 12.343 4.153 1.00 96.06 161 ASP A O 1
ATOM 1258 N N . PHE A 1 162 ? 9.085 11.027 2.668 1.00 97.75 162 PHE A N 1
ATOM 1259 C CA . PHE A 1 162 ? 7.742 11.532 2.932 1.00 97.75 162 PHE A CA 1
ATOM 1260 C C . PHE A 1 162 ? 7.222 11.070 4.297 1.00 97.75 162 PHE A C 1
ATOM 1262 O O . PHE A 1 162 ? 6.691 11.903 5.026 1.00 97.75 162 PHE A O 1
ATOM 1269 N N . LEU A 1 163 ? 7.408 9.794 4.657 1.00 95.75 163 LEU A N 1
ATOM 1270 C CA . LEU A 1 163 ? 7.061 9.294 5.991 1.00 95.75 163 LEU A CA 1
ATOM 1271 C C . LEU A 1 163 ? 7.787 10.098 7.077 1.00 95.75 163 LEU A C 1
ATOM 1273 O O . LEU A 1 163 ? 7.143 10.582 8.001 1.00 95.75 163 LEU A O 1
ATOM 1277 N N . ASP A 1 164 ? 9.094 10.309 6.913 1.00 94.31 164 ASP A N 1
ATOM 1278 C CA . ASP A 1 164 ? 9.918 10.999 7.910 1.00 94.31 164 ASP A CA 1
ATOM 1279 C C . ASP A 1 164 ? 9.588 12.501 8.005 1.00 94.31 164 ASP A C 1
ATOM 1281 O O . ASP A 1 164 ? 9.512 13.066 9.095 1.00 94.31 164 ASP A O 1
ATOM 1285 N N . SER A 1 165 ? 9.369 13.169 6.866 1.00 96.56 165 SER A N 1
ATOM 1286 C CA . SER A 1 165 ? 9.175 14.629 6.823 1.00 96.56 165 SER A CA 1
ATOM 1287 C C . SER A 1 165 ? 7.751 15.080 7.155 1.00 96.56 165 SER A C 1
ATOM 1289 O O . SER A 1 165 ? 7.533 16.268 7.400 1.00 96.56 165 SER A O 1
ATOM 1291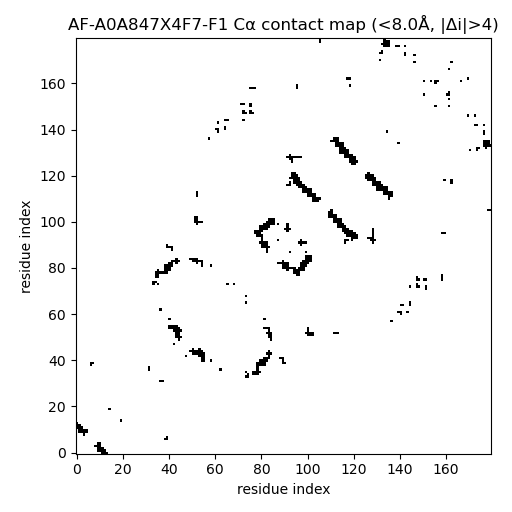 N N . LYS A 1 166 ? 6.774 14.169 7.082 1.00 96.94 166 LYS A N 1
ATOM 1292 C CA . LYS A 1 166 ? 5.339 14.452 7.254 1.00 96.94 166 LYS A CA 1
ATOM 1293 C C . LYS A 1 166 ? 4.675 13.553 8.283 1.00 96.94 166 LYS A C 1
ATOM 1295 O O . LYS A 1 166 ? 3.478 13.294 8.214 1.00 96.94 166 LYS A O 1
ATOM 1300 N N . GLU A 1 167 ? 5.464 13.090 9.245 1.00 95.38 167 GLU A N 1
ATOM 1301 C CA . GLU A 1 167 ? 5.042 12.187 10.312 1.00 95.38 167 GLU A CA 1
ATOM 1302 C C . GLU A 1 167 ? 3.774 12.681 11.026 1.00 95.38 167 GLU A C 1
ATOM 1304 O O . GLU A 1 167 ? 2.840 11.902 11.215 1.00 95.38 167 GLU A O 1
ATOM 1309 N N . GLN A 1 168 ? 3.707 13.975 11.361 1.00 96.69 168 GLN A N 1
ATOM 1310 C CA . GLN A 1 168 ? 2.556 14.556 12.052 1.00 96.69 168 GLN A CA 1
ATOM 1311 C C . GLN A 1 168 ? 1.302 14.565 11.167 1.00 96.69 168 GLN A C 1
ATOM 1313 O O . GLN A 1 168 ? 0.267 14.047 11.577 1.00 96.69 168 GLN A O 1
ATOM 1318 N N . GLU A 1 169 ? 1.384 15.086 9.940 1.00 97.88 169 GLU A N 1
ATOM 1319 C CA . GLU A 1 169 ? 0.232 15.139 9.030 1.00 97.88 169 GLU A CA 1
ATOM 1320 C C . GLU A 1 169 ? -0.261 13.733 8.642 1.00 97.88 169 GLU A C 1
ATOM 1322 O O . GLU A 1 169 ? -1.460 13.498 8.472 1.00 97.88 169 GLU A O 1
ATOM 1327 N N . ILE A 1 170 ? 0.657 12.769 8.521 1.00 97.38 170 ILE A N 1
ATOM 1328 C CA . ILE A 1 170 ? 0.323 11.361 8.286 1.00 97.38 170 ILE A CA 1
ATOM 1329 C C . ILE A 1 170 ? -0.383 10.774 9.508 1.00 97.38 170 ILE A C 1
ATOM 1331 O O . ILE A 1 170 ? -1.365 10.050 9.344 1.00 97.38 170 ILE A O 1
ATOM 1335 N N . GLN A 1 171 ? 0.085 11.073 10.718 1.00 96.81 171 GLN A N 1
ATOM 1336 C CA . GLN A 1 171 ? -0.537 10.595 11.948 1.00 96.81 171 GLN A CA 1
ATOM 1337 C C . GLN A 1 171 ? -1.954 11.160 12.123 1.00 96.81 171 GLN A C 1
ATOM 1339 O O . GLN A 1 171 ? -2.878 10.394 12.389 1.00 96.81 171 GLN A O 1
ATOM 1344 N N . GLU A 1 172 ? -2.159 12.451 11.857 1.00 97.75 172 GLU A N 1
ATOM 1345 C CA . GLU A 1 172 ? -3.485 13.086 11.846 1.00 97.75 172 GLU A CA 1
ATOM 1346 C C . GLU A 1 172 ? -4.422 12.421 10.820 1.00 97.75 172 GLU A C 1
ATOM 1348 O O . GLU A 1 172 ? -5.591 12.137 11.106 1.00 97.75 172 GLU A O 1
ATOM 1353 N N . LEU A 1 173 ? -3.906 12.101 9.626 1.00 98.12 173 LEU A N 1
ATOM 1354 C CA . LEU A 1 173 ? -4.661 11.359 8.618 1.00 98.12 173 LEU A CA 1
ATOM 1355 C C . LEU A 1 173 ? -5.009 9.942 9.097 1.00 98.12 173 LEU A C 1
ATOM 1357 O O . LEU A 1 173 ? -6.116 9.471 8.843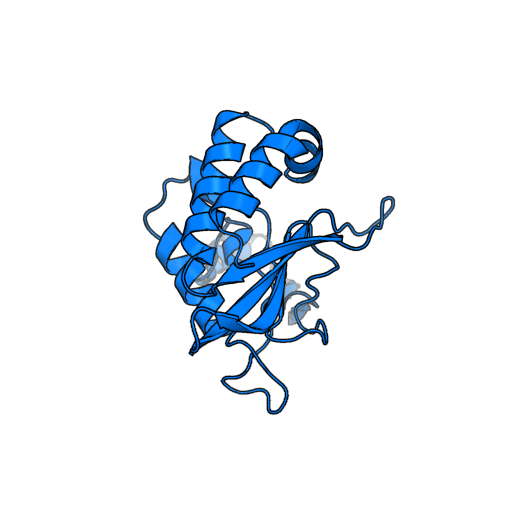 1.00 98.12 173 LEU A O 1
ATOM 1361 N N . ILE A 1 174 ? -4.095 9.251 9.777 1.00 97.44 174 ILE A N 1
ATOM 1362 C CA . ILE A 1 174 ? -4.360 7.920 10.332 1.00 97.44 174 ILE A CA 1
ATOM 1363 C C . ILE A 1 174 ? -5.456 8.003 11.390 1.00 97.44 174 ILE A C 1
ATOM 1365 O O . ILE A 1 174 ? -6.393 7.215 11.326 1.00 97.44 174 ILE A O 1
ATOM 1369 N N . GLU A 1 175 ? -5.388 8.959 12.312 1.00 96.94 175 GLU A N 1
ATOM 1370 C CA . GLU A 1 175 ? -6.368 9.142 13.389 1.00 96.94 175 GLU A CA 1
ATOM 1371 C C . GLU A 1 175 ? -7.772 9.436 12.860 1.00 96.94 175 GLU A C 1
ATOM 1373 O O . GLU A 1 175 ? -8.742 8.863 13.352 1.00 96.94 175 GLU A O 1
ATOM 1378 N N . LYS A 1 176 ? -7.883 10.224 11.784 1.00 97.38 176 LYS A N 1
ATOM 1379 C CA . LYS A 1 176 ? -9.153 10.463 11.078 1.00 97.38 176 LYS A CA 1
ATOM 1380 C C . LYS A 1 176 ? -9.834 9.172 10.602 1.00 97.38 176 LYS A C 1
ATOM 1382 O O . LYS A 1 176 ? -11.058 9.127 10.501 1.00 97.38 176 LYS A O 1
ATOM 1387 N N . TYR A 1 177 ? -9.050 8.150 10.265 1.00 97.00 177 TYR A N 1
ATOM 1388 C CA . TYR A 1 177 ? -9.524 6.866 9.741 1.00 97.00 177 TYR A CA 1
ATOM 1389 C C . TYR A 1 177 ? -9.450 5.720 10.753 1.00 97.00 177 TYR A C 1
ATOM 1391 O O . TYR A 1 177 ? -9.936 4.616 10.473 1.00 97.00 177 TYR A O 1
ATOM 1399 N N . ALA A 1 178 ? -8.808 5.954 11.893 1.00 93.31 178 ALA A N 1
ATOM 1400 C CA . ALA A 1 178 ? -8.529 4.931 12.871 1.00 93.31 178 ALA A CA 1
ATOM 1401 C C . ALA A 1 178 ? -9.812 4.520 13.589 1.00 93.31 178 ALA A C 1
ATOM 1403 O O . ALA A 1 178 ? -10.653 5.342 13.943 1.00 93.31 178 ALA A O 1
ATOM 1404 N N . VAL A 1 179 ? -9.935 3.224 13.844 1.00 90.56 179 VAL A N 1
ATOM 1405 C CA . VAL A 1 179 ? -10.995 2.689 14.696 1.00 90.56 179 VAL A CA 1
ATOM 1406 C C . VAL A 1 179 ? -10.428 2.361 16.069 1.00 90.56 179 VAL A C 1
ATOM 1408 O O . VAL A 1 179 ? -9.498 1.554 16.176 1.00 90.56 179 VAL A O 1
ATOM 1411 N N . CYS A 1 180 ? -10.982 2.985 17.112 1.00 66.12 180 CYS A N 1
ATOM 1412 C CA . CYS A 1 180 ? -10.628 2.750 18.517 1.00 66.12 180 CYS A CA 1
ATOM 1413 C C . CYS A 1 180 ? -11.004 1.344 18.986 1.00 66.12 180 CYS A C 1
ATOM 1415 O O . CYS A 1 180 ? -11.997 0.773 18.487 1.00 66.12 180 CYS A O 1
#